Protein AF-A0A832VX21-F1 (afdb_monomer_lite)

Foldseek 3Di:
DADPVGHRLCPPCVNNVDDDDPQPPPVPFPQAKEFEDQDAPVLLCFHHDPVSLCCCCPPVNPLLSPDPPQQSNCVVVVVDVDRDRPSDQSNCCQVFVKGWQDAACDDPRHLAAAEDSGHDALHKYWYWYDDPPDDLQQIWTQWMFGFHDWDQDPSRIIMTHGDNLLTDGQDPQLIDGLVVLDADPVRDSDDPDGRMDGHDPSSVLVVLVSSLVSCVVVVVPVRSVSSVVSCCPRVND

Sequence (237 aa):
MFCEHGYLRNKCKLCNPEPTRVIPKSPFIDGNLAFKCNWLDTDYEGPCGKAGRRWNIYIKQFPWCIQPENPCYQYEMGLRKEIPPYPCYETEIFSKSEYGAGVNHRGPRKNIGRRIRYVVPGKIALFTTVDPGKGGDTRYIFGFFVIKDDYVDGYGATKIIGYPEYTLKIPRDSRLRFWEFYRNSDGSMAWGTGLFRYLSDESVVRYLERQREVLIKNGHIKEAKVVEEVMKKFYGD

Radius of gyration: 18.15 Å; chains: 1; bounding box: 47×48×45 Å

Organism: NCBI:txid660064

Secondary structure (DSSP, 8-state):
-B-TTSSBTTT-TTTS-S--------TT---EEEEEPPP-TTTTSSS--HHHHHIIIIIS--TTTTSTT-HHHHHHTTS-SS--S-SSGGGGHHHHSEEE--B--SSTTTTPBPPPS---TTSEEEEEE--TT--GGG-EEEEEEEEEEEEE-TTS-EEEEEEEEEEEEPPGGGPPBGGGT---TT------S-SEEEE-HHHHHHHHHHHHHHHHHTT-HHHHHHHHHHHHHHT--

pLDDT: mean 91.26, std 12.57, range [41.25, 98.88]

Structure (mmCIF, N/CA/C/O backbone):
data_AF-A0A832VX21-F1
#
_entry.id   AF-A0A832VX21-F1
#
loop_
_atom_site.group_PDB
_atom_site.id
_atom_site.type_symbol
_atom_site.label_atom_id
_atom_site.label_alt_id
_atom_site.label_comp_id
_atom_site.label_asym_id
_atom_site.label_entity_id
_atom_site.label_seq_id
_atom_site.pdbx_PDB_ins_code
_atom_site.Cartn_x
_atom_site.Cartn_y
_atom_site.Cartn_z
_atom_site.occupancy
_atom_site.B_iso_or_equiv
_atom_site.auth_seq_id
_atom_site.auth_comp_id
_atom_site.auth_asym_id
_atom_site.auth_atom_id
_atom_site.pdbx_PDB_model_num
ATOM 1 N N . MET A 1 1 ? 13.875 18.886 4.275 1.00 62.16 1 MET A N 1
ATOM 2 C CA . MET A 1 1 ? 12.610 18.389 3.686 1.00 62.16 1 MET A CA 1
ATOM 3 C C . MET A 1 1 ? 11.462 18.576 4.679 1.00 62.16 1 MET A C 1
ATOM 5 O O . MET A 1 1 ? 10.497 19.242 4.329 1.00 62.16 1 MET A O 1
ATOM 9 N N . PHE A 1 2 ? 11.627 18.166 5.942 1.00 59.91 2 PHE A N 1
ATOM 10 C CA . PHE A 1 2 ? 10.747 18.533 7.064 1.00 59.91 2 PHE A CA 1
ATOM 11 C C . PHE A 1 2 ? 11.347 19.667 7.921 1.00 59.91 2 PHE A C 1
ATOM 13 O O . PHE A 1 2 ? 12.559 19.898 7.878 1.00 59.91 2 PHE A O 1
ATOM 20 N N . CYS A 1 3 ? 10.499 20.429 8.609 1.00 75.44 3 CYS A N 1
ATOM 21 C CA . CYS A 1 3 ? 10.872 21.420 9.622 1.00 75.44 3 CYS A CA 1
ATOM 22 C C . CYS A 1 3 ? 10.909 20.787 11.021 1.00 75.44 3 CYS A C 1
ATOM 24 O O . CYS A 1 3 ? 10.434 19.667 11.209 1.00 75.44 3 CYS A O 1
ATOM 26 N N . GLU A 1 4 ? 11.426 21.526 12.002 1.00 79.12 4 GLU A N 1
ATOM 27 C CA . GLU A 1 4 ? 11.473 21.115 13.415 1.00 79.12 4 GLU A CA 1
ATOM 28 C C . GLU A 1 4 ? 10.086 20.861 14.030 1.00 79.12 4 GLU A C 1
ATOM 30 O O . GLU A 1 4 ? 9.952 20.069 14.953 1.00 79.12 4 GLU A O 1
ATOM 35 N N . HIS A 1 5 ? 9.029 21.426 13.442 1.00 76.62 5 HIS A N 1
ATOM 36 C CA . HIS A 1 5 ? 7.639 21.184 13.834 1.00 76.62 5 HIS A CA 1
ATOM 37 C C . HIS A 1 5 ? 7.056 19.866 13.285 1.00 76.62 5 HIS A C 1
ATOM 39 O O . HIS A 1 5 ? 5.865 19.608 13.440 1.00 76.62 5 HIS A O 1
ATOM 45 N N . GLY A 1 6 ? 7.844 19.052 12.573 1.00 66.12 6 GLY A N 1
ATOM 46 C CA . GLY A 1 6 ? 7.422 17.735 12.081 1.00 66.12 6 GLY A CA 1
ATOM 47 C C . GLY A 1 6 ? 6.591 17.731 10.787 1.00 66.12 6 GLY A C 1
ATOM 48 O O . GLY A 1 6 ? 6.102 16.669 10.393 1.00 66.12 6 GLY A O 1
ATOM 49 N N . TYR A 1 7 ? 6.462 18.877 10.108 1.00 70.00 7 TYR A N 1
ATOM 50 C CA . TYR A 1 7 ? 5.776 19.046 8.811 1.00 70.00 7 TYR A CA 1
ATOM 51 C C . TYR A 1 7 ? 6.770 19.335 7.680 1.00 70.00 7 TYR A C 1
ATOM 53 O O . TYR A 1 7 ? 7.880 19.800 7.941 1.00 70.00 7 TYR A O 1
ATOM 61 N N . LEU A 1 8 ? 6.394 19.121 6.415 1.00 69.31 8 LEU A N 1
ATOM 62 C CA . LEU A 1 8 ? 7.194 19.611 5.283 1.00 69.31 8 LEU A CA 1
ATOM 63 C C . LEU A 1 8 ? 7.336 21.138 5.373 1.00 69.31 8 LEU A C 1
ATOM 65 O O . LEU A 1 8 ? 6.366 21.825 5.686 1.00 69.31 8 LEU A O 1
ATOM 69 N N . ARG A 1 9 ? 8.532 21.693 5.114 1.00 72.94 9 ARG A N 1
ATOM 70 C CA . ARG A 1 9 ? 8.793 23.142 5.312 1.00 72.94 9 ARG A CA 1
ATOM 71 C C . ARG A 1 9 ? 7.787 24.040 4.582 1.00 72.94 9 ARG A C 1
ATOM 73 O O . ARG A 1 9 ? 7.376 25.051 5.129 1.00 72.94 9 ARG A O 1
ATOM 80 N N . ASN A 1 10 ? 7.359 23.640 3.387 1.00 68.31 10 ASN A N 1
ATOM 81 C CA . ASN A 1 10 ? 6.385 24.362 2.566 1.00 68.31 10 ASN A CA 1
ATOM 82 C C . ASN A 1 10 ? 4.913 24.135 2.968 1.00 68.31 10 ASN A C 1
ATOM 84 O O . ASN A 1 10 ? 4.038 24.793 2.415 1.00 68.31 10 ASN A O 1
ATOM 88 N N . LYS A 1 11 ? 4.625 23.214 3.893 1.00 62.78 11 LYS A N 1
ATOM 89 C CA . LYS A 1 11 ? 3.271 22.919 4.401 1.00 62.78 11 LYS A CA 1
ATOM 90 C C . LYS A 1 11 ? 3.106 23.180 5.899 1.00 62.78 11 LYS A C 1
ATOM 92 O O . LYS A 1 11 ? 1.996 23.122 6.422 1.00 62.78 11 LYS A O 1
ATOM 97 N N . CYS A 1 12 ? 4.199 23.446 6.608 1.00 70.25 12 CYS A N 1
ATOM 98 C CA . CYS A 1 12 ? 4.158 23.823 8.008 1.00 70.25 12 CYS A CA 1
ATOM 99 C C . CYS A 1 12 ? 3.509 25.199 8.143 1.00 70.25 12 CYS A C 1
ATOM 101 O O . CYS A 1 12 ? 4.075 26.174 7.669 1.00 70.25 12 CYS A O 1
ATOM 103 N N . LYS A 1 13 ? 2.381 25.297 8.849 1.00 70.19 13 LYS A N 1
ATOM 104 C CA . LYS A 1 13 ? 1.697 26.580 9.094 1.00 70.19 13 LYS A CA 1
ATOM 105 C C . LYS A 1 13 ? 2.569 27.610 9.826 1.00 70.19 13 LYS A C 1
ATOM 107 O O . LYS A 1 13 ? 2.324 28.800 9.704 1.00 70.19 13 LYS A O 1
ATOM 112 N N . LEU A 1 14 ? 3.572 27.149 10.579 1.00 77.38 14 LEU A N 1
ATOM 113 C CA . LEU A 1 14 ? 4.530 28.008 11.282 1.00 77.38 14 LEU A CA 1
ATOM 114 C C . LEU A 1 14 ? 5.684 28.456 10.372 1.00 77.38 14 LEU A C 1
ATOM 116 O O . LEU A 1 14 ? 6.130 29.591 10.475 1.00 77.38 14 LEU A O 1
ATOM 120 N N . CYS A 1 15 ? 6.164 27.591 9.469 1.00 80.12 15 CYS A N 1
ATOM 121 C CA . CYS A 1 15 ? 7.254 27.938 8.543 1.00 80.12 15 CYS A CA 1
ATOM 122 C C . CYS A 1 15 ? 6.769 28.554 7.221 1.00 80.12 15 CYS A C 1
ATOM 124 O O . CYS A 1 15 ? 7.567 29.158 6.511 1.00 80.12 15 CYS A O 1
ATOM 126 N N . ASN A 1 16 ? 5.499 28.361 6.867 1.00 70.00 16 ASN A N 1
ATOM 127 C CA . ASN A 1 16 ? 4.852 28.874 5.666 1.00 70.00 16 ASN A CA 1
ATOM 128 C C . ASN A 1 16 ? 3.390 29.262 5.994 1.00 70.00 16 ASN A C 1
ATOM 130 O O . ASN A 1 16 ? 2.489 28.435 5.835 1.00 70.00 16 ASN A O 1
ATOM 134 N N . PRO A 1 17 ? 3.154 30.482 6.513 1.00 65.12 17 PRO A N 1
ATOM 135 C CA . PRO A 1 17 ? 1.870 30.901 7.089 1.00 65.12 17 PRO A CA 1
ATOM 136 C C . PRO A 1 17 ? 0.740 31.239 6.086 1.00 65.12 17 PRO A C 1
ATOM 138 O O . PRO A 1 17 ? -0.302 31.738 6.503 1.00 65.12 17 PRO A O 1
ATOM 141 N N . GLU A 1 18 ? 0.886 30.944 4.789 1.00 59.69 18 GLU A N 1
ATOM 142 C CA . GLU A 1 18 ? -0.134 31.207 3.752 1.00 59.69 18 GLU A CA 1
ATOM 143 C C . GLU A 1 18 ? -1.031 29.988 3.417 1.00 59.69 18 GLU A C 1
ATOM 145 O O . GLU A 1 18 ? -0.698 28.849 3.758 1.00 59.69 18 GLU A O 1
ATOM 150 N N . PRO A 1 19 ? -2.238 30.198 2.843 1.00 50.84 19 PRO A N 1
ATOM 151 C CA . PRO A 1 19 ? -3.439 29.517 3.309 1.00 50.84 19 PRO A CA 1
ATOM 152 C C . PRO A 1 19 ? -3.486 28.033 2.949 1.00 50.84 19 PRO A C 1
ATOM 154 O O . PRO A 1 19 ? -3.208 27.605 1.827 1.00 50.84 19 PRO A O 1
ATOM 157 N N . THR A 1 20 ? -3.931 27.252 3.937 1.00 51.25 20 THR A N 1
ATOM 158 C CA . THR A 1 20 ? -4.341 25.852 3.815 1.00 51.25 20 THR A CA 1
ATOM 159 C C . THR A 1 20 ? -5.091 25.627 2.513 1.00 51.25 20 THR A C 1
ATOM 161 O O . THR A 1 20 ? -6.153 26.211 2.304 1.00 51.25 20 THR A O 1
ATOM 164 N N . ARG A 1 21 ? -4.539 24.758 1.659 1.00 48.41 21 ARG A N 1
ATOM 165 C CA . ARG A 1 21 ? -5.185 24.246 0.448 1.00 48.41 21 ARG A CA 1
ATOM 166 C C . ARG A 1 21 ? -6.656 23.956 0.766 1.00 48.41 21 ARG A C 1
ATOM 168 O O . ARG A 1 21 ? -6.942 23.045 1.541 1.00 48.41 21 ARG A O 1
ATOM 175 N N . VAL A 1 22 ? -7.575 24.738 0.203 1.00 46.31 22 VAL A N 1
ATOM 176 C CA . VAL A 1 22 ? -9.008 24.453 0.306 1.00 46.31 22 VAL A CA 1
ATOM 177 C C . VAL A 1 22 ? -9.233 23.195 -0.517 1.00 46.31 22 VAL A C 1
ATOM 179 O O . VAL A 1 22 ? -9.240 23.243 -1.745 1.00 46.31 22 VAL A O 1
ATOM 182 N N . ILE A 1 23 ? -9.315 22.044 0.148 1.00 51.44 23 ILE A N 1
ATOM 183 C CA . ILE A 1 23 ? -9.734 20.803 -0.497 1.00 51.44 23 ILE A CA 1
ATOM 184 C C . ILE A 1 23 ? -11.242 20.961 -0.693 1.00 51.44 23 ILE A C 1
ATOM 186 O O . ILE A 1 23 ? -11.959 21.020 0.310 1.00 51.44 23 ILE A O 1
ATOM 190 N N . PRO A 1 24 ? -11.755 21.082 -1.932 1.00 41.25 24 PRO A N 1
ATOM 191 C CA . PRO A 1 24 ? -13.192 21.091 -2.121 1.00 41.25 24 PRO A CA 1
ATOM 192 C C . PRO A 1 24 ? -13.722 19.775 -1.555 1.00 41.25 24 PRO A C 1
ATOM 194 O O . PRO A 1 24 ? -13.285 18.706 -1.989 1.00 41.25 24 PRO A O 1
ATOM 197 N N . LYS A 1 25 ? -14.621 19.859 -0.564 1.00 41.47 25 LYS A N 1
ATOM 198 C CA . LYS A 1 25 ? -15.398 18.714 -0.084 1.00 41.47 25 LYS A CA 1
ATOM 199 C C . LYS A 1 25 ? -16.190 18.197 -1.280 1.00 41.47 25 LYS A C 1
ATOM 201 O O . LYS A 1 25 ? -17.262 18.705 -1.590 1.00 41.47 25 LYS A O 1
ATOM 206 N N . SER A 1 26 ? -15.625 17.240 -2.010 1.00 45.25 26 SER A N 1
ATOM 207 C CA . SER A 1 26 ? -16.407 16.444 -2.938 1.00 45.25 26 SER A CA 1
ATOM 208 C C . SER A 1 26 ? -17.306 15.572 -2.067 1.00 45.25 26 SER A C 1
ATOM 210 O O . SER A 1 26 ? -16.769 14.833 -1.244 1.00 45.25 26 SER A O 1
ATOM 212 N N . PRO A 1 27 ? -18.638 15.627 -2.219 1.00 47.28 27 PRO A N 1
ATOM 213 C CA . PRO A 1 27 ? -19.564 14.848 -1.394 1.00 47.28 27 PRO A CA 1
ATOM 214 C C . PRO A 1 27 ? -19.432 13.321 -1.564 1.00 47.28 27 PRO A C 1
ATOM 216 O O . PRO A 1 27 ? -20.208 12.578 -0.981 1.00 47.28 27 PRO A O 1
ATOM 219 N N . PHE A 1 28 ? -18.462 12.843 -2.355 1.00 51.00 28 PHE A N 1
ATOM 220 C CA . PHE A 1 28 ? -18.298 11.439 -2.728 1.00 51.00 28 PHE A CA 1
ATOM 221 C C . PHE A 1 28 ? -16.906 10.860 -2.432 1.00 51.00 28 PHE A C 1
ATOM 223 O O . PHE A 1 28 ? -16.646 9.712 -2.791 1.00 51.00 28 PHE A O 1
ATOM 230 N N . ILE A 1 29 ? -15.974 11.632 -1.855 1.00 63.69 29 ILE A N 1
ATOM 231 C CA . ILE A 1 29 ? -14.596 11.168 -1.632 1.00 63.69 29 ILE A CA 1
ATOM 232 C C . ILE A 1 29 ? -14.123 11.576 -0.237 1.00 63.69 29 ILE A C 1
ATOM 234 O O . ILE A 1 29 ? -13.644 12.691 -0.041 1.00 63.69 29 ILE A O 1
ATOM 238 N N . ASP A 1 30 ? -14.177 10.629 0.701 1.00 79.69 30 ASP A N 1
ATOM 239 C CA . ASP A 1 30 ? -13.690 10.823 2.075 1.00 79.69 30 ASP A CA 1
ATOM 240 C C . ASP A 1 30 ? -12.163 10.965 2.139 1.00 79.69 30 ASP A C 1
ATOM 242 O O . ASP A 1 30 ? -11.619 11.509 3.093 1.00 79.69 30 ASP A O 1
ATOM 246 N N . GLY A 1 31 ? -11.449 10.531 1.095 1.00 88.56 31 GLY A N 1
ATOM 247 C CA . GLY A 1 31 ? -10.000 10.708 0.962 1.00 88.56 31 GLY A CA 1
ATOM 248 C C . GLY A 1 31 ? -9.170 9.498 1.390 1.00 88.56 31 GLY A C 1
ATOM 249 O O . GLY A 1 31 ? -7.947 9.542 1.256 1.00 88.56 31 GLY A O 1
ATOM 250 N N . ASN A 1 32 ? -9.807 8.408 1.832 1.00 96.38 32 ASN A N 1
ATOM 251 C CA . ASN A 1 32 ? -9.134 7.121 2.009 1.00 96.38 32 ASN A CA 1
ATOM 252 C C . ASN A 1 32 ? -8.719 6.537 0.656 1.00 96.38 32 ASN A C 1
ATOM 254 O O . ASN A 1 32 ? -9.409 6.709 -0.354 1.00 96.38 32 ASN A O 1
ATOM 258 N N . LEU A 1 33 ? -7.609 5.805 0.644 1.00 97.31 33 LEU A N 1
ATOM 259 C CA . LEU A 1 33 ? -6.996 5.254 -0.557 1.00 97.31 33 LEU A CA 1
ATOM 260 C C . LEU A 1 33 ? -6.764 3.751 -0.412 1.00 97.31 33 LEU A C 1
ATOM 262 O O . LEU A 1 33 ? -6.359 3.279 0.641 1.00 97.31 33 LEU A O 1
ATOM 266 N N . ALA A 1 34 ? -6.932 3.005 -1.500 1.00 97.88 34 ALA A N 1
ATOM 267 C CA . ALA A 1 34 ? -6.389 1.657 -1.645 1.00 97.88 34 ALA A CA 1
ATOM 268 C C . ALA A 1 34 ? -5.434 1.612 -2.832 1.00 97.88 34 ALA A C 1
ATOM 270 O O . ALA A 1 34 ? -5.821 1.994 -3.935 1.00 97.88 34 ALA A O 1
ATOM 271 N N . PHE A 1 35 ? -4.219 1.107 -2.634 1.00 98.19 35 PHE A N 1
ATOM 272 C CA . PHE A 1 35 ? -3.190 1.005 -3.665 1.00 98.19 35 PHE A CA 1
ATOM 273 C C . PHE A 1 35 ? -3.070 -0.405 -4.235 1.00 98.19 35 PHE A C 1
ATOM 275 O O . PHE A 1 35 ? -3.144 -1.408 -3.519 1.00 98.19 35 PHE A O 1
ATOM 282 N N . LYS A 1 36 ? -2.835 -0.465 -5.548 1.00 96.94 36 LYS A N 1
ATOM 283 C CA . LYS A 1 36 ? -2.472 -1.670 -6.290 1.00 96.94 36 LYS A CA 1
ATOM 284 C C . LYS A 1 36 ? -0.959 -1.838 -6.240 1.00 96.94 36 LYS A C 1
ATOM 286 O O . LYS A 1 36 ? -0.249 -1.222 -7.031 1.00 96.94 36 LYS A O 1
ATOM 291 N N . CYS A 1 37 ? -0.480 -2.670 -5.332 1.00 97.81 37 CYS A N 1
ATOM 292 C CA . CYS A 1 37 ? 0.940 -2.970 -5.213 1.00 97.81 37 CYS A CA 1
ATOM 293 C C . CYS A 1 37 ? 1.302 -4.200 -6.043 1.00 97.81 37 CYS A C 1
ATOM 295 O O . CYS A 1 37 ? 0.473 -5.093 -6.267 1.00 97.81 37 CYS A O 1
ATOM 297 N N . ASN A 1 38 ? 2.561 -4.254 -6.464 1.00 97.06 38 ASN A N 1
ATOM 298 C CA . ASN A 1 38 ? 3.155 -5.488 -6.951 1.00 97.06 38 ASN A CA 1
ATOM 299 C C . ASN A 1 38 ? 3.375 -6.459 -5.777 1.00 97.06 38 ASN A C 1
ATOM 301 O O . ASN A 1 38 ? 3.471 -6.064 -4.611 1.00 97.06 38 ASN A O 1
ATOM 305 N N . TRP A 1 39 ? 3.437 -7.753 -6.078 1.00 97.94 39 TRP A N 1
ATOM 306 C CA . TRP A 1 39 ? 3.713 -8.779 -5.076 1.00 97.94 39 TRP A CA 1
ATOM 307 C C . TRP A 1 39 ? 5.218 -8.917 -4.844 1.00 97.94 39 TRP A C 1
ATOM 309 O O . TRP A 1 39 ? 5.980 -9.04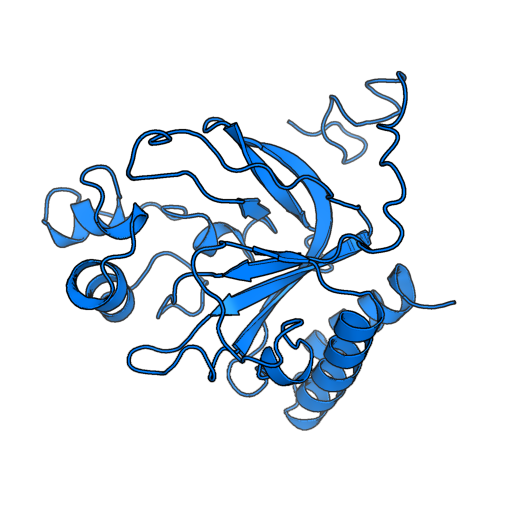8 -5.805 1.00 97.94 39 TRP A O 1
ATOM 319 N N . LEU A 1 40 ? 5.632 -8.889 -3.578 1.00 98.00 40 LEU A N 1
ATOM 320 C CA . LEU A 1 40 ? 7.012 -9.087 -3.139 1.00 98.00 40 LEU A CA 1
ATOM 321 C C . LEU A 1 40 ? 7.076 -10.369 -2.297 1.00 98.00 40 LEU A C 1
ATOM 323 O O . LEU A 1 40 ? 6.390 -10.494 -1.283 1.00 98.00 40 LEU A O 1
ATOM 327 N N . ASP A 1 41 ? 7.922 -11.317 -2.697 1.00 97.88 41 ASP A N 1
ATOM 328 C CA . ASP A 1 41 ? 8.157 -12.576 -1.974 1.00 97.88 41 ASP A CA 1
ATOM 329 C C . ASP A 1 41 ? 8.787 -12.358 -0.592 1.00 97.88 41 ASP A C 1
ATOM 331 O O . ASP A 1 41 ? 8.539 -13.137 0.325 1.00 97.88 41 ASP A O 1
ATOM 335 N N . THR A 1 42 ? 9.514 -11.255 -0.423 1.00 97.06 42 THR A N 1
ATOM 336 C CA . THR A 1 42 ? 10.143 -10.801 0.829 1.00 97.06 42 THR A CA 1
ATOM 337 C C . THR A 1 42 ? 9.172 -10.228 1.855 1.00 97.06 42 THR A C 1
ATOM 339 O O . THR A 1 42 ? 9.595 -9.633 2.838 1.00 97.06 42 THR A O 1
ATOM 342 N N . ASP A 1 43 ? 7.865 -10.354 1.627 1.00 97.12 43 ASP A N 1
ATOM 343 C CA . ASP A 1 43 ? 6.842 -9.767 2.493 1.00 97.12 43 ASP A CA 1
ATOM 344 C C . ASP A 1 43 ? 7.022 -8.262 2.728 1.00 97.12 43 ASP A C 1
ATOM 346 O O . ASP A 1 43 ? 6.758 -7.753 3.819 1.00 97.12 43 ASP A O 1
ATOM 350 N N . TYR A 1 44 ? 7.482 -7.554 1.692 1.00 97.44 44 TYR A N 1
ATOM 351 C CA . TYR A 1 44 ? 7.695 -6.106 1.717 1.00 97.44 44 TYR A CA 1
ATOM 352 C C . TYR A 1 44 ? 8.762 -5.635 2.725 1.00 97.44 44 TYR A C 1
ATOM 354 O O . TYR A 1 44 ? 8.824 -4.449 3.032 1.00 97.44 44 TYR A O 1
ATOM 362 N N . GLU A 1 45 ? 9.629 -6.531 3.214 1.00 94.75 45 GLU A N 1
ATOM 363 C CA . GLU A 1 45 ? 10.753 -6.189 4.109 1.00 94.75 45 GLU A CA 1
ATOM 364 C C . GLU A 1 4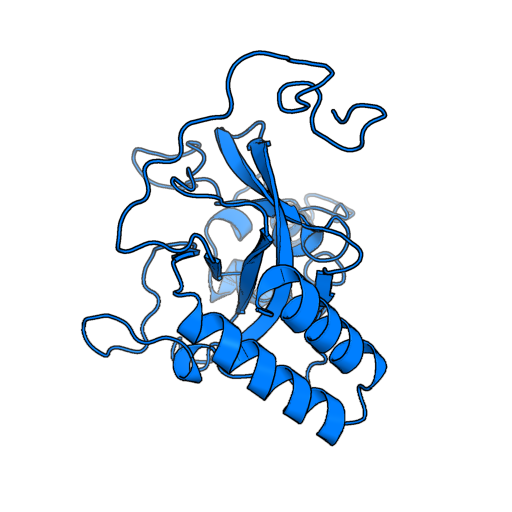5 ? 12.002 -5.710 3.354 1.00 94.75 45 GLU A C 1
ATOM 366 O O . GLU A 1 45 ? 12.998 -5.308 3.950 1.00 94.75 45 GLU A O 1
ATOM 371 N N . GLY A 1 46 ? 11.953 -5.730 2.025 1.00 95.88 46 GLY A N 1
ATOM 372 C CA . GLY A 1 46 ? 13.032 -5.277 1.163 1.00 95.88 46 GLY A CA 1
ATOM 373 C C . GLY A 1 46 ? 12.729 -5.559 -0.306 1.00 95.88 46 GLY A C 1
ATOM 374 O O . GLY A 1 46 ? 11.602 -5.935 -0.646 1.00 95.88 46 GLY A O 1
ATOM 375 N N . PRO A 1 47 ? 13.723 -5.399 -1.195 1.00 97.31 47 PRO A N 1
ATOM 376 C CA . PRO A 1 47 ? 13.591 -5.715 -2.613 1.00 97.31 47 PRO A CA 1
ATOM 377 C C . PRO A 1 47 ? 13.066 -7.126 -2.883 1.00 97.31 47 PRO A C 1
ATOM 379 O O . PRO A 1 47 ? 13.199 -8.016 -2.051 1.00 97.31 47 PRO A O 1
ATOM 382 N N . CYS A 1 48 ? 12.525 -7.357 -4.082 1.00 97.50 48 CYS A N 1
ATOM 383 C CA . CYS A 1 48 ? 12.128 -8.702 -4.501 1.00 97.50 48 CYS A CA 1
ATOM 384 C C . CYS A 1 48 ? 13.305 -9.690 -4.401 1.00 97.50 48 CYS A C 1
ATOM 386 O O . CYS A 1 48 ? 14.379 -9.467 -4.978 1.00 97.50 48 CYS A O 1
ATOM 388 N N . GLY A 1 49 ? 13.051 -10.827 -3.763 1.00 97.56 49 GLY A N 1
ATOM 389 C CA . GLY A 1 49 ? 13.871 -12.021 -3.847 1.00 97.56 49 GLY A CA 1
ATOM 390 C C . GLY A 1 49 ? 13.755 -12.675 -5.225 1.00 97.56 49 GLY A C 1
ATOM 391 O O . GLY A 1 49 ? 13.192 -12.126 -6.179 1.00 97.56 49 GLY A O 1
ATOM 392 N N . LYS A 1 50 ? 14.331 -13.870 -5.366 1.00 97.50 50 LYS A N 1
ATOM 393 C CA . LYS A 1 50 ? 14.397 -14.564 -6.661 1.00 97.50 50 LYS A CA 1
ATOM 394 C C . LYS A 1 50 ? 13.006 -14.883 -7.221 1.00 97.50 50 LYS A C 1
ATOM 396 O O . LYS A 1 50 ? 12.797 -14.751 -8.426 1.00 97.50 50 LYS A O 1
ATOM 401 N N . ALA A 1 51 ? 12.059 -15.295 -6.377 1.00 97.75 51 ALA A N 1
ATOM 402 C CA . ALA A 1 51 ? 10.718 -15.653 -6.831 1.00 97.75 51 ALA A CA 1
ATOM 403 C C . ALA A 1 51 ? 9.931 -14.405 -7.254 1.00 97.75 51 ALA A C 1
ATOM 405 O O . ALA A 1 51 ? 9.340 -14.387 -8.336 1.00 97.75 51 ALA A O 1
ATOM 406 N N . GLY A 1 52 ? 9.998 -13.338 -6.453 1.00 97.69 52 GLY A N 1
ATOM 407 C CA . GLY A 1 52 ? 9.366 -12.053 -6.745 1.00 97.69 52 GLY A CA 1
ATOM 408 C C . GLY A 1 52 ? 9.895 -11.433 -8.034 1.00 97.69 52 GLY A C 1
ATOM 409 O O . GLY A 1 52 ? 9.108 -11.019 -8.885 1.00 97.69 52 GLY A O 1
ATOM 410 N N . ARG A 1 53 ? 11.219 -11.437 -8.242 1.00 97.75 53 ARG A N 1
ATOM 411 C CA . ARG A 1 53 ? 11.822 -10.933 -9.485 1.00 97.75 53 ARG A CA 1
ATOM 412 C C . ARG A 1 53 ? 11.374 -11.737 -10.692 1.00 97.75 53 ARG A C 1
ATOM 414 O O . ARG A 1 53 ? 10.903 -11.144 -11.658 1.00 97.75 53 ARG A O 1
ATOM 421 N N . ARG A 1 54 ? 11.435 -13.070 -10.629 1.00 96.88 54 ARG A N 1
ATOM 422 C CA . ARG A 1 54 ? 10.997 -13.916 -11.747 1.00 96.88 54 ARG A CA 1
ATOM 423 C C . ARG A 1 54 ? 9.543 -13.664 -12.126 1.00 96.88 54 ARG A C 1
ATOM 425 O O . ARG A 1 54 ? 9.226 -13.518 -13.306 1.00 96.88 54 ARG A O 1
ATOM 432 N N . TRP A 1 55 ? 8.675 -13.568 -11.124 1.00 97.81 55 TRP A N 1
ATOM 433 C CA . TRP A 1 55 ? 7.265 -13.271 -11.322 1.00 97.81 55 TRP A CA 1
ATOM 434 C C . TRP A 1 55 ? 7.047 -11.892 -11.948 1.00 97.81 55 TRP A C 1
ATOM 436 O O . TRP A 1 55 ? 6.409 -11.783 -12.993 1.00 97.81 55 TRP A O 1
ATOM 446 N N . ASN A 1 56 ? 7.599 -10.843 -11.340 1.00 97.81 56 ASN A N 1
ATOM 447 C CA . ASN A 1 56 ? 7.331 -9.462 -11.734 1.00 97.81 56 ASN A CA 1
ATOM 448 C C . ASN A 1 56 ? 7.997 -9.076 -13.066 1.00 97.81 56 ASN A C 1
ATOM 450 O O . ASN A 1 56 ? 7.428 -8.270 -13.804 1.00 97.81 56 ASN A O 1
ATOM 454 N N . ILE A 1 57 ? 9.164 -9.652 -13.380 1.00 97.94 57 ILE A N 1
ATOM 455 C CA . ILE A 1 57 ? 9.941 -9.363 -14.594 1.00 97.94 57 ILE A CA 1
ATOM 456 C C . ILE A 1 57 ? 9.475 -10.224 -15.766 1.00 97.94 57 ILE A C 1
ATOM 458 O O . ILE A 1 57 ? 9.119 -9.676 -16.801 1.00 97.94 57 ILE A O 1
ATOM 462 N N . TYR A 1 58 ? 9.462 -11.553 -15.627 1.00 96.88 58 TYR A N 1
ATOM 463 C CA . TYR A 1 58 ? 9.280 -12.443 -16.781 1.00 96.88 58 TYR A CA 1
ATOM 464 C C . TYR A 1 58 ? 7.826 -12.841 -17.016 1.00 96.88 58 TYR A C 1
ATOM 466 O O . TYR A 1 58 ? 7.406 -12.955 -18.166 1.00 96.88 58 TYR A O 1
ATOM 474 N N . ILE A 1 59 ? 7.054 -13.043 -15.942 1.00 96.44 59 ILE A N 1
ATOM 475 C CA . ILE A 1 59 ? 5.698 -13.600 -16.045 1.00 96.44 59 ILE A CA 1
ATOM 476 C C . ILE A 1 59 ? 4.649 -12.490 -16.123 1.00 96.44 59 ILE A C 1
ATOM 478 O O . ILE A 1 59 ? 3.871 -12.431 -17.071 1.00 96.44 59 ILE A O 1
ATOM 482 N N . LYS A 1 60 ? 4.608 -11.594 -15.132 1.00 95.19 60 LYS A N 1
ATOM 483 C CA . LYS A 1 60 ? 3.658 -10.471 -15.109 1.00 95.19 60 LYS A CA 1
ATOM 484 C C . LYS A 1 60 ? 4.118 -9.263 -15.898 1.00 95.19 60 LYS A C 1
ATOM 486 O O . LYS A 1 60 ? 3.264 -8.479 -16.304 1.00 95.19 60 LYS A O 1
ATOM 491 N N . GLN A 1 61 ? 5.425 -9.119 -16.104 1.00 95.88 61 GLN A N 1
ATOM 492 C CA . GLN A 1 61 ? 6.020 -8.020 -16.862 1.00 95.88 61 GLN A CA 1
ATOM 493 C C . GLN A 1 61 ? 5.500 -6.647 -16.409 1.00 95.88 61 GLN A C 1
ATOM 495 O O . GLN A 1 61 ? 5.075 -5.816 -17.223 1.00 95.88 61 GLN A O 1
ATOM 500 N N . PHE A 1 62 ? 5.486 -6.415 -15.089 1.00 94.56 62 PHE A N 1
ATOM 501 C CA . PHE A 1 62 ? 5.006 -5.146 -14.551 1.00 94.56 62 PHE A CA 1
ATOM 502 C C . PHE A 1 62 ? 5.805 -3.990 -15.162 1.00 94.56 62 PHE A C 1
ATOM 504 O O . PHE A 1 62 ? 7.028 -4.101 -15.273 1.00 94.56 62 PHE A O 1
ATOM 511 N N . PRO A 1 63 ? 5.155 -2.872 -15.549 1.00 93.38 63 PRO A N 1
ATOM 512 C CA . PRO A 1 63 ? 5.800 -1.863 -16.381 1.00 93.38 63 PRO A CA 1
ATOM 513 C C . PRO A 1 63 ? 7.123 -1.345 -15.823 1.00 93.38 63 PRO A C 1
ATOM 515 O O . PRO A 1 63 ? 8.069 -1.243 -16.593 1.00 93.38 63 PRO A O 1
ATOM 518 N N . TRP A 1 64 ? 7.210 -1.083 -14.512 1.00 94.94 64 TRP A N 1
ATOM 519 C CA . TRP A 1 64 ? 8.464 -0.671 -13.877 1.00 94.94 64 TRP A CA 1
ATOM 520 C C . TRP A 1 64 ? 9.506 -1.794 -13.852 1.00 94.94 64 TRP A C 1
ATOM 522 O O . TRP A 1 64 ? 10.665 -1.563 -14.168 1.00 94.94 64 TRP A O 1
ATOM 532 N N . CYS A 1 65 ? 9.096 -3.017 -13.517 1.00 97.00 65 CYS A N 1
ATOM 533 C CA . CYS A 1 65 ? 9.995 -4.150 -13.303 1.00 97.00 65 CYS A CA 1
ATOM 534 C C . CYS A 1 65 ? 10.741 -4.601 -14.561 1.00 97.00 65 CYS A C 1
ATOM 536 O O . CYS A 1 65 ? 11.764 -5.255 -14.431 1.00 97.00 65 CYS A O 1
ATOM 538 N N . ILE A 1 66 ? 10.250 -4.267 -15.755 1.00 96.44 66 ILE A N 1
ATOM 539 C CA . ILE A 1 66 ? 10.909 -4.620 -17.022 1.00 96.44 66 ILE A CA 1
ATOM 540 C C . ILE A 1 66 ? 11.661 -3.453 -17.668 1.00 96.44 66 ILE A C 1
ATOM 542 O O . ILE A 1 66 ? 12.115 -3.577 -18.804 1.00 96.44 66 ILE A O 1
ATOM 546 N N . GLN A 1 67 ? 11.721 -2.288 -17.016 1.00 95.50 67 GLN A N 1
ATOM 547 C CA . GLN A 1 67 ? 12.484 -1.177 -17.575 1.00 95.50 67 GLN A CA 1
ATOM 548 C C . GLN A 1 67 ? 13.992 -1.490 -17.511 1.00 95.50 67 GLN A C 1
ATOM 550 O O . GLN A 1 67 ? 14.448 -1.998 -16.484 1.00 95.50 67 GLN A O 1
ATOM 555 N N . PRO A 1 68 ? 14.785 -1.154 -18.546 1.00 95.38 68 PRO A N 1
ATOM 556 C CA . PRO A 1 68 ? 16.240 -1.339 -18.528 1.00 95.38 68 PRO A CA 1
ATOM 557 C C . PRO A 1 68 ? 16.945 -0.645 -17.351 1.00 95.38 68 PRO A C 1
ATOM 559 O O . PRO A 1 68 ? 17.975 -1.115 -16.866 1.00 95.38 68 PRO A O 1
ATOM 562 N N . GLU A 1 69 ? 16.388 0.466 -16.866 1.00 94.12 69 GLU A N 1
ATOM 563 C CA . GLU A 1 69 ? 16.878 1.215 -15.709 1.00 94.12 69 GLU A CA 1
ATOM 564 C C . GLU A 1 69 ? 16.453 0.632 -14.347 1.00 94.12 69 GLU A C 1
ATOM 566 O O . GLU A 1 69 ? 16.956 1.065 -13.309 1.00 94.12 69 GLU A O 1
ATOM 571 N N . ASN A 1 70 ? 15.542 -0.345 -14.312 1.00 96.62 70 ASN A N 1
ATOM 572 C CA . ASN A 1 70 ? 15.058 -0.916 -13.060 1.00 96.62 70 ASN A CA 1
ATOM 573 C C . ASN A 1 70 ? 16.171 -1.721 -12.353 1.00 96.62 70 ASN A C 1
ATOM 575 O O . ASN A 1 70 ? 16.714 -2.658 -12.943 1.00 96.62 70 ASN A O 1
ATOM 579 N N . PRO A 1 71 ? 16.488 -1.450 -11.070 1.00 97.81 71 PRO A N 1
ATOM 580 C CA . PRO A 1 71 ? 17.589 -2.139 -10.398 1.00 97.81 71 PRO A CA 1
ATOM 581 C C . PRO A 1 71 ? 17.401 -3.656 -10.243 1.00 97.81 71 PRO A C 1
ATOM 583 O O . PRO A 1 71 ? 18.376 -4.400 -10.331 1.00 97.81 71 PRO A O 1
ATOM 586 N N . CYS A 1 72 ? 16.168 -4.131 -10.038 1.00 97.88 72 CYS A N 1
ATOM 587 C CA . CYS A 1 72 ? 15.876 -5.565 -9.963 1.00 97.88 72 CYS A CA 1
ATOM 588 C C . CYS A 1 72 ? 16.066 -6.242 -11.327 1.00 97.88 72 CYS A C 1
ATOM 590 O O . CYS A 1 72 ? 16.583 -7.356 -11.379 1.00 97.88 72 CYS A O 1
ATOM 592 N N . TYR A 1 73 ? 15.682 -5.567 -12.416 1.00 97.81 73 TYR A N 1
ATOM 593 C CA . TYR A 1 73 ? 15.918 -6.030 -13.784 1.00 97.81 73 TYR A CA 1
ATOM 594 C C . TYR A 1 73 ? 17.412 -6.127 -14.096 1.00 97.81 73 TYR A C 1
ATOM 596 O O . TYR A 1 73 ? 17.893 -7.179 -14.504 1.00 97.81 73 TYR A O 1
ATOM 604 N N . GLN A 1 74 ? 18.165 -5.056 -13.831 1.00 98.31 74 GLN A N 1
ATOM 605 C CA . GLN A 1 74 ? 19.613 -5.019 -14.051 1.00 98.31 74 GLN A CA 1
ATOM 606 C C . GLN A 1 74 ? 20.345 -6.117 -13.279 1.00 98.31 74 GLN A C 1
ATOM 608 O O . GLN A 1 74 ? 21.255 -6.738 -13.820 1.00 98.31 74 GLN A O 1
ATOM 613 N N . TYR A 1 75 ? 19.942 -6.366 -12.030 1.00 98.00 75 TYR A N 1
ATOM 614 C CA . TYR A 1 75 ? 20.500 -7.452 -11.229 1.00 98.00 75 TYR A CA 1
ATOM 615 C C . TYR A 1 75 ? 20.230 -8.818 -11.868 1.00 98.00 75 TYR A C 1
ATOM 617 O O . TYR A 1 75 ? 21.145 -9.621 -12.020 1.00 98.00 75 TYR A O 1
ATOM 625 N N . GLU A 1 76 ? 18.990 -9.076 -12.294 1.00 96.44 76 GLU A N 1
ATOM 626 C CA . GLU A 1 76 ? 18.616 -10.351 -12.915 1.00 96.44 76 GLU A CA 1
ATOM 627 C C . GLU A 1 76 ? 19.323 -10.579 -14.267 1.00 96.44 76 GLU A C 1
ATOM 629 O O . GLU A 1 76 ? 19.598 -11.719 -14.630 1.00 96.44 76 GLU A O 1
ATOM 634 N N . MET A 1 77 ? 19.669 -9.502 -14.982 1.00 96.75 77 MET A N 1
ATOM 635 C CA . MET A 1 77 ? 20.461 -9.534 -16.220 1.00 96.75 77 MET A CA 1
ATOM 636 C C . MET A 1 77 ? 21.982 -9.598 -15.993 1.00 96.75 77 MET A C 1
ATOM 638 O O . MET A 1 77 ? 22.739 -9.616 -16.959 1.00 96.75 77 MET A O 1
ATOM 642 N N . GLY A 1 78 ? 22.461 -9.576 -14.745 1.00 97.25 78 GLY A N 1
ATOM 643 C CA . GLY A 1 78 ? 23.897 -9.537 -14.436 1.00 97.25 78 GLY A CA 1
ATOM 644 C C . GLY A 1 78 ? 24.582 -8.192 -14.725 1.00 97.25 78 GLY A C 1
ATOM 645 O O . GLY A 1 78 ? 25.804 -8.095 -14.648 1.00 97.25 78 GLY A O 1
ATOM 646 N N . LEU A 1 79 ? 23.815 -7.136 -15.015 1.00 97.31 79 LEU A N 1
ATOM 647 C CA . LEU A 1 79 ? 24.313 -5.775 -15.276 1.00 97.31 79 LEU A CA 1
ATOM 648 C C . LEU A 1 79 ? 24.628 -4.999 -13.987 1.00 97.31 79 LEU A C 1
ATOM 650 O O . LEU A 1 79 ? 25.192 -3.908 -14.023 1.00 97.31 79 LEU A O 1
ATOM 654 N N . ARG A 1 80 ? 24.225 -5.542 -12.836 1.00 96.81 80 ARG A N 1
ATOM 655 C CA . ARG A 1 80 ? 24.367 -4.941 -11.509 1.00 96.81 80 ARG A CA 1
ATOM 656 C C . ARG A 1 80 ? 24.644 -6.039 -10.485 1.00 96.81 80 ARG A C 1
ATOM 658 O O . ARG A 1 80 ? 23.998 -7.079 -10.514 1.00 96.81 80 ARG A O 1
ATOM 665 N N . LYS A 1 81 ? 25.566 -5.778 -9.551 1.00 97.00 81 LYS A N 1
ATOM 666 C CA . LYS A 1 81 ? 25.966 -6.742 -8.509 1.00 97.00 81 LYS A CA 1
ATOM 667 C C . LYS A 1 81 ? 25.010 -6.813 -7.320 1.00 97.00 81 LYS A C 1
ATOM 669 O O . LYS A 1 81 ? 24.898 -7.866 -6.711 1.00 97.00 81 LYS A O 1
ATOM 674 N N . GLU A 1 82 ? 24.330 -5.714 -6.992 1.00 97.12 82 GLU A N 1
ATOM 675 C CA . GLU A 1 82 ? 23.482 -5.607 -5.798 1.00 97.12 82 GLU A CA 1
ATOM 676 C C . GLU A 1 82 ? 22.238 -4.759 -6.061 1.00 97.12 82 GLU A C 1
ATOM 678 O O . GLU A 1 82 ? 22.295 -3.747 -6.766 1.00 97.12 82 GLU A O 1
ATOM 683 N N . ILE A 1 83 ? 21.110 -5.155 -5.469 1.00 97.94 83 ILE A N 1
ATOM 684 C CA . ILE A 1 83 ? 19.854 -4.407 -5.553 1.00 97.94 83 ILE A CA 1
ATOM 685 C C . ILE A 1 83 ? 19.844 -3.359 -4.428 1.00 97.94 83 ILE A C 1
ATOM 687 O O . ILE A 1 83 ? 20.028 -3.733 -3.271 1.00 97.94 83 ILE A O 1
ATOM 691 N N . PRO A 1 84 ? 19.621 -2.063 -4.725 1.00 96.88 84 PRO A N 1
ATOM 692 C CA . PRO A 1 84 ? 19.506 -1.042 -3.689 1.00 96.88 84 PRO A CA 1
ATOM 693 C C . PRO A 1 84 ? 18.305 -1.345 -2.780 1.00 96.88 84 PRO A C 1
ATOM 695 O O . PRO A 1 84 ? 17.358 -1.982 -3.240 1.00 96.88 84 PRO A O 1
ATOM 698 N N . PRO A 1 85 ? 18.279 -0.849 -1.530 1.00 94.31 85 PRO A N 1
ATOM 699 C CA . PRO A 1 85 ? 17.199 -1.146 -0.583 1.00 94.31 85 PRO A CA 1
ATOM 700 C C . PRO A 1 85 ? 15.825 -0.644 -1.050 1.00 94.31 85 PRO A C 1
ATOM 702 O O . PRO A 1 85 ? 14.816 -1.269 -0.737 1.00 94.31 85 PRO A O 1
ATOM 705 N N . TYR A 1 86 ? 15.792 0.437 -1.843 1.00 95.44 86 TYR A N 1
ATOM 706 C CA . TYR A 1 86 ? 14.560 1.075 -2.319 1.00 95.44 86 TYR A CA 1
ATOM 707 C C . TYR A 1 86 ? 14.452 1.116 -3.857 1.00 95.44 86 TYR A C 1
ATOM 709 O O . TYR A 1 86 ? 14.532 2.191 -4.452 1.00 95.44 86 TYR A O 1
ATOM 717 N N . PRO A 1 87 ? 14.312 -0.031 -4.551 1.00 96.06 87 PRO A N 1
ATOM 718 C CA . PRO A 1 87 ? 14.248 -0.082 -6.011 1.00 96.06 87 PRO A CA 1
ATOM 719 C C . PRO A 1 87 ? 12.845 0.238 -6.558 1.00 96.06 87 PRO A C 1
ATOM 721 O O . PRO A 1 87 ? 12.681 0.403 -7.768 1.00 96.06 87 PRO A O 1
ATOM 724 N N . CYS A 1 88 ? 11.819 0.272 -5.703 1.00 96.00 88 CYS A N 1
ATOM 725 C CA . CYS A 1 88 ? 10.437 0.614 -6.042 1.00 96.00 88 CYS A CA 1
ATOM 726 C C . CYS A 1 88 ? 9.672 1.101 -4.803 1.00 96.00 88 CYS A C 1
ATOM 728 O O . CYS A 1 88 ? 10.091 0.845 -3.672 1.00 96.00 88 CYS A O 1
ATOM 730 N N . TYR A 1 89 ? 8.524 1.752 -5.005 1.00 96.50 89 TYR A N 1
ATOM 731 C CA . TYR A 1 89 ? 7.742 2.306 -3.896 1.00 96.50 89 TYR A CA 1
ATOM 732 C C . TYR A 1 89 ? 7.270 1.245 -2.889 1.00 96.50 89 TYR A C 1
ATOM 734 O O . TYR A 1 89 ? 7.157 1.557 -1.710 1.00 96.50 89 TYR A O 1
ATOM 742 N N . GLU A 1 90 ? 7.038 -0.011 -3.298 1.00 97.62 90 GLU A N 1
ATOM 743 C CA . GLU A 1 90 ? 6.591 -1.079 -2.383 1.00 97.62 90 GLU A CA 1
ATOM 744 C C . GLU A 1 90 ? 7.558 -1.335 -1.227 1.00 97.62 90 GLU A C 1
ATOM 746 O O . GLU A 1 90 ? 7.125 -1.681 -0.132 1.00 97.62 90 GLU A O 1
ATOM 751 N N . THR A 1 91 ? 8.853 -1.118 -1.446 1.00 97.25 91 THR A N 1
ATOM 752 C CA . THR A 1 91 ? 9.883 -1.293 -0.407 1.00 97.25 91 THR A CA 1
ATOM 753 C C . THR A 1 91 ? 9.947 -0.141 0.600 1.00 97.25 91 THR A C 1
ATOM 755 O O . THR A 1 91 ? 10.593 -0.257 1.641 1.00 97.25 91 THR A O 1
ATOM 758 N N . GLU A 1 92 ? 9.271 0.974 0.314 1.00 97.50 92 GLU A N 1
ATOM 759 C CA . GLU A 1 92 ? 9.235 2.164 1.171 1.00 97.50 92 GLU A CA 1
ATOM 760 C C . GLU A 1 92 ? 8.010 2.189 2.101 1.00 97.50 92 GLU A C 1
ATOM 762 O O . GLU A 1 92 ? 7.993 2.967 3.056 1.00 97.50 92 GLU A O 1
ATOM 767 N N . ILE A 1 93 ? 7.019 1.313 1.862 1.00 98.06 93 ILE A N 1
ATOM 768 C CA . ILE A 1 93 ? 5.727 1.318 2.566 1.00 98.06 93 ILE A CA 1
ATOM 769 C C . ILE A 1 93 ? 5.923 1.283 4.079 1.00 98.06 93 ILE A C 1
ATOM 771 O O . ILE A 1 93 ? 5.444 2.172 4.768 1.00 98.06 93 ILE A O 1
ATOM 775 N N . PHE A 1 94 ? 6.623 0.277 4.603 1.00 97.75 94 PHE A N 1
ATOM 776 C CA . PHE A 1 94 ? 6.753 0.088 6.053 1.00 97.75 94 PHE A CA 1
ATOM 777 C C . PHE A 1 94 ? 8.043 0.684 6.616 1.00 97.75 94 PHE A C 1
ATOM 779 O O . PHE A 1 94 ? 8.073 1.110 7.764 1.00 97.75 94 PHE A O 1
ATOM 786 N N . SER A 1 95 ? 9.100 0.757 5.805 1.00 95.75 95 SER A N 1
ATOM 787 C CA . SER A 1 95 ? 10.399 1.301 6.218 1.00 95.75 95 SER A CA 1
ATOM 788 C C . SER A 1 95 ? 10.390 2.826 6.340 1.00 95.75 95 SER A C 1
ATOM 790 O O . SER A 1 95 ? 11.090 3.378 7.185 1.00 95.75 95 SER A O 1
ATOM 792 N N . LYS A 1 96 ? 9.596 3.512 5.509 1.00 97.12 96 LYS A N 1
ATOM 793 C CA . LYS A 1 96 ? 9.492 4.977 5.502 1.00 97.12 96 LYS A CA 1
ATOM 794 C C . LYS A 1 96 ? 8.086 5.493 5.761 1.00 97.12 96 LYS A C 1
ATOM 796 O O . LYS A 1 96 ? 7.927 6.696 5.921 1.00 97.12 96 LYS A O 1
ATOM 801 N N . SER A 1 97 ? 7.080 4.616 5.813 1.00 98.25 97 SER A N 1
ATOM 802 C CA . SER A 1 97 ? 5.675 5.043 5.832 1.00 98.25 97 SER A CA 1
ATOM 803 C C . SER A 1 97 ? 5.347 5.891 4.604 1.00 98.25 97 SER A C 1
ATOM 805 O O . SER A 1 97 ? 4.669 6.901 4.708 1.00 98.25 97 SER A O 1
ATOM 807 N N . GLU A 1 98 ? 5.866 5.534 3.426 1.00 97.94 98 GLU A N 1
ATOM 808 C CA . GLU A 1 98 ? 5.657 6.320 2.208 1.00 97.94 98 GLU A CA 1
ATOM 809 C C . GLU A 1 98 ? 5.245 5.449 1.026 1.00 97.94 98 GLU A C 1
ATOM 811 O O . GLU A 1 98 ? 5.753 4.344 0.838 1.00 97.94 98 GLU A O 1
ATOM 816 N N . TYR A 1 99 ? 4.364 5.973 0.171 1.00 97.81 99 TYR A N 1
ATOM 817 C CA . TYR A 1 99 ? 4.008 5.296 -1.074 1.00 97.81 99 TYR A CA 1
ATOM 818 C C . TYR A 1 99 ? 3.614 6.263 -2.190 1.00 97.81 99 TYR A C 1
ATOM 820 O O . TYR A 1 99 ? 2.964 7.283 -1.961 1.00 97.81 99 TYR A O 1
ATOM 828 N N . GLY A 1 100 ? 4.030 5.946 -3.416 1.00 94.38 100 GLY A N 1
ATOM 829 C CA . GLY A 1 100 ? 3.833 6.795 -4.587 1.00 94.38 100 GLY A CA 1
ATOM 830 C C . GLY A 1 100 ? 2.663 6.365 -5.467 1.00 94.38 100 GLY A C 1
ATOM 831 O O . GLY A 1 100 ? 2.359 5.185 -5.617 1.00 94.38 100 GLY A O 1
ATOM 832 N N . ALA A 1 101 ? 2.053 7.336 -6.141 1.00 94.44 101 ALA A N 1
ATOM 833 C CA . ALA A 1 101 ? 0.985 7.125 -7.119 1.00 94.44 101 ALA A CA 1
ATOM 834 C C . ALA A 1 101 ? 1.447 6.443 -8.422 1.00 94.44 101 ALA A C 1
ATOM 836 O O . ALA A 1 101 ? 0.615 6.125 -9.278 1.00 94.44 101 ALA A O 1
ATOM 837 N N . GLY A 1 102 ? 2.757 6.240 -8.591 1.00 93.31 102 GLY A N 1
ATOM 838 C CA . GLY A 1 102 ? 3.358 5.640 -9.777 1.00 93.31 102 GLY A CA 1
ATOM 839 C C . GLY A 1 102 ? 3.674 6.641 -10.887 1.00 93.31 102 GLY A C 1
ATOM 840 O O . GLY A 1 102 ? 3.149 7.756 -10.942 1.00 93.31 102 GLY A O 1
ATOM 841 N N . VAL A 1 103 ? 4.502 6.192 -11.823 1.00 92.94 103 VAL A N 1
ATOM 842 C CA . VAL A 1 103 ? 4.853 6.908 -13.053 1.00 92.94 103 VAL A CA 1
ATOM 843 C C . VAL A 1 103 ? 4.340 6.098 -14.240 1.00 92.94 103 VAL A C 1
ATOM 845 O O . VAL A 1 103 ? 4.253 4.870 -14.204 1.00 92.94 103 VAL A O 1
ATOM 848 N N . ASN A 1 104 ? 3.933 6.773 -15.308 1.00 90.56 104 ASN A N 1
ATOM 849 C CA . ASN A 1 104 ? 3.603 6.081 -16.548 1.00 90.56 104 ASN A CA 1
ATOM 850 C C . ASN A 1 104 ? 4.890 5.623 -17.245 1.00 90.56 104 ASN A C 1
ATOM 852 O O . ASN A 1 104 ? 5.695 6.450 -17.649 1.00 90.56 104 ASN A O 1
ATOM 856 N N . HIS A 1 105 ? 5.064 4.319 -17.451 1.00 87.88 105 HIS A N 1
ATOM 857 C CA . HIS A 1 105 ? 6.258 3.783 -18.127 1.00 87.88 105 HIS A CA 1
ATOM 858 C C . HIS A 1 105 ? 6.056 3.526 -19.631 1.00 87.88 105 HIS A C 1
ATOM 860 O O . HIS A 1 105 ? 6.994 3.152 -20.331 1.00 87.88 105 HIS A O 1
ATOM 866 N N . ARG A 1 106 ? 4.832 3.706 -20.150 1.00 86.38 106 ARG A N 1
ATOM 867 C CA . ARG A 1 106 ? 4.469 3.436 -21.551 1.00 86.38 106 ARG A CA 1
ATOM 868 C C . ARG A 1 106 ? 3.476 4.472 -22.089 1.00 86.38 106 ARG A C 1
ATOM 870 O O . ARG A 1 106 ? 2.792 5.142 -21.315 1.00 86.38 106 ARG A O 1
ATOM 877 N N . GLY A 1 107 ? 3.360 4.524 -23.417 1.00 87.62 107 GLY A N 1
ATOM 878 C CA . GLY A 1 107 ? 2.379 5.337 -24.140 1.00 87.62 107 GLY A CA 1
ATOM 879 C C . GLY A 1 107 ? 2.701 6.839 -24.175 1.00 87.62 107 GLY A C 1
ATOM 880 O O . GLY A 1 107 ? 3.766 7.250 -23.715 1.00 87.62 107 GLY A O 1
ATOM 881 N N . PRO A 1 108 ? 1.770 7.675 -24.674 1.00 86.88 108 PRO A N 1
ATOM 882 C CA . PRO A 1 108 ? 1.995 9.112 -24.887 1.00 86.88 108 PRO A CA 1
ATOM 883 C C . PRO A 1 108 ? 2.307 9.913 -23.616 1.00 86.88 108 PRO A C 1
ATOM 885 O O . PRO A 1 108 ? 2.820 11.021 -23.690 1.00 86.88 108 PRO A O 1
ATOM 888 N N . ARG A 1 109 ? 1.985 9.363 -22.439 1.00 86.12 109 ARG A N 1
ATOM 889 C CA . ARG A 1 109 ? 2.256 9.978 -21.131 1.00 86.12 109 ARG A CA 1
ATOM 890 C C . ARG A 1 109 ? 3.464 9.362 -20.424 1.00 86.12 109 ARG A C 1
ATOM 892 O O . ARG A 1 109 ? 3.551 9.482 -19.205 1.00 86.12 109 ARG A O 1
ATOM 899 N N . LYS A 1 110 ? 4.349 8.657 -21.142 1.00 90.25 110 LYS A N 1
ATOM 900 C CA . LYS A 1 110 ? 5.562 8.059 -20.563 1.00 90.25 110 LYS A CA 1
ATOM 901 C C . LYS A 1 110 ? 6.358 9.118 -19.783 1.00 90.25 110 LYS A C 1
ATOM 903 O O . LYS A 1 110 ? 6.444 10.263 -20.206 1.00 90.25 110 LYS A O 1
ATOM 908 N N . ASN A 1 111 ? 6.913 8.719 -18.641 1.00 89.56 111 ASN A N 1
ATOM 909 C CA . ASN A 1 111 ? 7.675 9.535 -17.691 1.00 89.56 111 ASN A CA 1
ATOM 910 C C . ASN A 1 111 ? 6.874 10.629 -16.965 1.00 89.56 111 ASN A C 1
ATOM 912 O O . ASN A 1 111 ? 7.450 11.401 -16.209 1.00 89.56 111 ASN A O 1
ATOM 916 N N . ILE A 1 112 ? 5.547 10.674 -17.128 1.00 92.62 112 ILE A N 1
ATOM 917 C CA . ILE A 1 112 ? 4.692 11.588 -16.366 1.00 92.62 112 ILE A CA 1
ATOM 918 C C . ILE A 1 112 ? 4.221 10.894 -15.085 1.00 92.62 112 ILE A C 1
ATOM 920 O O . ILE A 1 112 ? 3.526 9.867 -15.141 1.00 92.62 112 ILE A O 1
ATOM 924 N N . GLY A 1 113 ? 4.579 11.471 -13.936 1.00 93.56 113 GLY A N 1
ATOM 925 C CA . GLY A 1 113 ? 4.111 11.054 -12.619 1.00 93.56 113 GLY A CA 1
ATOM 926 C C . GLY A 1 113 ? 2.605 11.234 -12.429 1.00 93.56 113 GLY A C 1
ATOM 927 O O . GLY A 1 113 ? 1.988 12.189 -12.905 1.00 93.56 113 GLY A O 1
ATOM 928 N N . ARG A 1 114 ? 1.976 10.281 -11.740 1.00 94.31 114 ARG A N 1
ATOM 929 C CA . ARG A 1 114 ? 0.528 10.285 -11.500 1.00 94.31 114 ARG A CA 1
ATOM 930 C C . ARG A 1 114 ? 0.176 11.160 -10.305 1.00 94.31 114 ARG A C 1
ATOM 932 O O . ARG A 1 114 ? 0.881 11.185 -9.304 1.00 94.31 114 ARG A O 1
ATOM 939 N N . ARG A 1 115 ? -0.955 11.856 -10.395 1.00 94.12 115 ARG A N 1
ATOM 940 C CA . ARG A 1 115 ? -1.462 12.728 -9.330 1.00 94.12 115 ARG A CA 1
ATOM 941 C C . ARG A 1 115 ? -2.585 12.040 -8.568 1.00 94.12 115 ARG A C 1
ATOM 943 O O . ARG A 1 115 ? -3.535 11.568 -9.190 1.00 94.12 115 ARG A O 1
ATOM 950 N N . ILE A 1 116 ? -2.505 12.052 -7.241 1.00 93.62 116 ILE A N 1
ATOM 951 C CA . ILE A 1 116 ? -3.653 11.773 -6.372 1.00 93.62 116 ILE A CA 1
ATOM 952 C C . ILE A 1 116 ? -4.327 13.121 -6.127 1.00 93.62 116 ILE A C 1
ATOM 954 O O . ILE A 1 116 ? -3.680 14.060 -5.664 1.00 93.62 116 ILE A O 1
ATOM 958 N N . ARG A 1 117 ? -5.591 13.257 -6.539 1.00 87.31 117 ARG A N 1
ATOM 959 C CA . ARG A 1 117 ? -6.289 14.556 -6.531 1.00 87.31 117 ARG A CA 1
ATOM 960 C C . ARG A 1 117 ? -6.721 14.971 -5.129 1.00 87.31 117 ARG A C 1
ATOM 962 O O . ARG A 1 117 ? -6.603 16.138 -4.778 1.00 87.31 117 ARG A O 1
ATOM 969 N N . TYR A 1 118 ? -7.184 14.002 -4.351 1.00 87.38 118 TYR A N 1
ATOM 970 C CA . TYR A 1 118 ? -7.686 14.187 -2.997 1.00 87.38 118 TYR A CA 1
ATOM 971 C C . TYR A 1 118 ? -6.836 13.346 -2.055 1.00 87.38 118 TYR A C 1
ATOM 973 O O . TYR A 1 118 ? -6.963 12.127 -2.041 1.00 87.38 118 TYR A O 1
ATOM 981 N N . VAL A 1 119 ? -5.922 13.987 -1.337 1.00 89.75 119 VAL A N 1
ATOM 982 C CA . VAL A 1 119 ? -5.231 13.375 -0.202 1.00 89.75 119 VAL A CA 1
ATOM 983 C C . VAL A 1 119 ? -5.660 14.143 1.033 1.00 89.75 119 VAL A C 1
ATOM 985 O O . VAL A 1 119 ? -5.619 15.373 1.033 1.00 89.75 119 VAL A O 1
ATOM 988 N N . VAL A 1 120 ? -6.099 13.420 2.058 1.00 92.81 120 VAL A N 1
ATOM 989 C CA . VAL A 1 120 ? -6.631 14.008 3.285 1.00 92.81 120 VAL A CA 1
ATOM 990 C C . VAL A 1 120 ? -5.848 13.432 4.467 1.00 92.81 120 VAL A C 1
ATOM 992 O O . VAL A 1 120 ? -5.917 12.224 4.699 1.00 92.81 120 VAL A O 1
ATOM 995 N N . PRO A 1 121 ? -5.077 14.255 5.201 1.00 94.00 121 PRO A N 1
ATOM 996 C CA . PRO A 1 121 ? -4.453 13.830 6.449 1.00 94.00 121 PRO A CA 1
ATOM 997 C C . PRO A 1 121 ? -5.476 13.253 7.436 1.00 94.00 121 PRO A C 1
ATOM 999 O O . PRO A 1 121 ? -6.598 13.744 7.530 1.00 94.00 121 PRO A O 1
ATOM 1002 N N . GLY A 1 122 ? -5.090 12.207 8.161 1.00 94.75 122 GLY A N 1
ATOM 1003 C CA . GLY A 1 122 ? -5.957 11.444 9.063 1.00 94.75 122 GLY A CA 1
ATOM 1004 C C . GLY A 1 122 ? -6.741 10.314 8.388 1.00 94.75 122 GLY A C 1
ATOM 1005 O O . GLY A 1 122 ? -7.252 9.448 9.087 1.00 94.75 122 GLY A O 1
ATOM 1006 N N . LYS A 1 123 ? -6.805 10.268 7.049 1.00 97.06 123 LYS A N 1
ATOM 1007 C CA . LYS A 1 123 ? -7.412 9.151 6.306 1.00 97.06 123 LYS A CA 1
ATOM 1008 C C . LYS A 1 123 ? -6.432 8.006 6.093 1.00 97.06 123 LYS A C 1
ATOM 1010 O O . LYS A 1 123 ? -5.226 8.168 6.252 1.00 97.06 123 LYS A O 1
ATOM 1015 N N . ILE A 1 124 ? -6.939 6.837 5.720 1.00 98.00 124 ILE A N 1
ATOM 1016 C CA . ILE A 1 124 ? -6.145 5.611 5.608 1.00 98.00 124 ILE A CA 1
ATOM 1017 C C . ILE A 1 124 ? -5.685 5.365 4.170 1.00 98.00 124 ILE A C 1
ATOM 1019 O O . ILE A 1 124 ? -6.446 5.529 3.216 1.00 98.00 124 ILE A O 1
ATOM 1023 N N . ALA A 1 125 ? -4.446 4.898 4.025 1.00 98.62 125 ALA A N 1
ATOM 1024 C CA . ALA A 1 125 ? -3.939 4.269 2.813 1.00 98.62 125 ALA A CA 1
ATOM 1025 C C . ALA A 1 125 ? -3.801 2.756 3.029 1.00 98.62 125 ALA A C 1
ATOM 1027 O O . ALA A 1 125 ? -2.936 2.316 3.781 1.00 98.62 125 ALA A O 1
ATOM 1028 N N . LEU A 1 126 ? -4.642 1.961 2.363 1.00 98.75 126 LEU A N 1
ATOM 1029 C CA . LEU A 1 126 ? -4.555 0.502 2.322 1.00 98.75 126 LEU A CA 1
ATOM 1030 C C . LEU A 1 126 ? -3.618 0.049 1.201 1.00 98.75 126 LEU A C 1
ATOM 1032 O O . LEU A 1 126 ? -3.703 0.531 0.068 1.00 98.75 126 LEU A O 1
ATOM 1036 N N . PHE A 1 127 ? -2.788 -0.950 1.479 1.00 98.81 127 PHE A N 1
ATOM 1037 C CA . PHE A 1 127 ? -1.907 -1.571 0.495 1.00 98.81 127 PHE A CA 1
ATOM 1038 C C . PHE A 1 127 ? -2.396 -2.969 0.161 1.00 98.81 127 PHE A C 1
ATOM 1040 O O . PHE A 1 127 ? -2.623 -3.799 1.045 1.00 98.81 127 PHE A O 1
ATOM 1047 N N . THR A 1 128 ? -2.585 -3.228 -1.132 1.00 98.69 128 THR A N 1
ATOM 1048 C CA . THR A 1 128 ? -3.218 -4.463 -1.595 1.00 98.69 128 THR A CA 1
ATOM 1049 C C . THR A 1 128 ? -2.406 -5.148 -2.678 1.00 98.69 128 THR A C 1
ATOM 1051 O O . THR A 1 128 ? -1.808 -4.499 -3.538 1.00 98.69 128 THR A O 1
ATOM 1054 N N . THR A 1 129 ? -2.438 -6.474 -2.694 1.00 98.44 129 THR A N 1
ATOM 1055 C CA . THR A 1 129 ? -1.721 -7.281 -3.685 1.00 98.44 129 THR A CA 1
ATOM 1056 C C . THR A 1 129 ? -2.494 -8.552 -4.032 1.00 98.44 129 THR A C 1
ATOM 1058 O O . THR A 1 129 ? -3.573 -8.805 -3.498 1.00 98.44 129 THR A O 1
ATOM 1061 N N . VAL A 1 130 ? -1.970 -9.323 -4.980 1.00 97.88 130 VAL A N 1
ATOM 1062 C CA . VAL A 1 130 ? -2.496 -10.623 -5.410 1.00 97.88 130 VAL A CA 1
ATOM 1063 C C . VAL A 1 130 ? -1.320 -11.586 -5.495 1.00 97.88 130 VAL A C 1
ATOM 1065 O O . VAL A 1 130 ? -0.288 -11.233 -6.071 1.00 97.88 130 VAL A O 1
ATOM 1068 N N . ASP A 1 131 ? -1.479 -12.791 -4.953 1.00 97.62 131 ASP A N 1
ATOM 1069 C CA . ASP A 1 131 ? -0.430 -13.805 -5.031 1.00 97.62 131 ASP A CA 1
ATOM 1070 C C . ASP A 1 131 ? -0.163 -14.258 -6.476 1.00 97.62 131 ASP A C 1
ATOM 1072 O O . ASP A 1 131 ? -1.058 -14.231 -7.333 1.00 97.62 131 ASP A O 1
ATOM 1076 N N . PRO A 1 132 ? 1.062 -14.729 -6.765 1.00 96.94 132 PRO A N 1
ATOM 1077 C CA . PRO A 1 132 ? 1.397 -15.287 -8.057 1.00 96.94 132 PRO A CA 1
ATOM 1078 C C . PRO A 1 132 ? 0.420 -16.370 -8.522 1.00 96.94 132 PRO A C 1
ATOM 1080 O O . PRO A 1 132 ? 0.054 -17.281 -7.786 1.00 96.94 132 PRO A O 1
ATOM 1083 N N . GLY A 1 133 ? -0.014 -16.257 -9.775 1.00 94.56 133 GLY A N 1
ATOM 1084 C CA . GLY A 1 133 ? -0.922 -17.199 -10.433 1.00 94.56 133 GLY A CA 1
ATOM 1085 C C . GLY A 1 133 ? -2.394 -17.071 -10.031 1.00 94.56 133 GLY A C 1
ATOM 1086 O O . GLY A 1 133 ? -3.223 -17.771 -10.604 1.00 94.56 133 GLY A O 1
ATOM 1087 N N . LYS A 1 134 ? -2.744 -16.188 -9.088 1.00 96.19 134 LYS A N 1
ATOM 1088 C CA . LYS A 1 134 ? -4.130 -15.994 -8.645 1.00 96.19 134 LYS A CA 1
ATOM 1089 C C . LYS A 1 134 ? -4.846 -14.871 -9.403 1.00 96.19 134 LYS A C 1
ATOM 1091 O O . LYS A 1 134 ? -4.221 -14.017 -10.044 1.00 96.19 134 LYS A O 1
ATOM 1096 N N . GLY A 1 135 ? -6.177 -14.917 -9.357 1.00 93.69 135 GLY A N 1
ATOM 1097 C CA . GLY A 1 135 ? -7.069 -13.942 -9.979 1.00 93.69 135 GLY A CA 1
ATOM 1098 C C . GLY A 1 135 ? -7.139 -12.622 -9.207 1.00 93.69 135 GLY A C 1
ATOM 1099 O O . GLY A 1 135 ? -6.809 -12.538 -8.026 1.00 93.69 135 GLY A O 1
ATOM 1100 N N . GLY A 1 136 ? -7.552 -11.548 -9.886 1.00 93.00 136 GLY A N 1
ATOM 1101 C CA . GLY A 1 136 ? -7.672 -10.222 -9.265 1.00 93.00 136 GLY A CA 1
ATOM 1102 C C . GLY A 1 136 ? -8.719 -10.151 -8.146 1.00 93.00 136 GLY A C 1
ATOM 1103 O O . GLY A 1 136 ? -8.606 -9.301 -7.263 1.00 93.00 136 GLY A O 1
ATOM 1104 N N . ASP A 1 137 ? -9.687 -11.061 -8.173 1.00 94.44 137 ASP A N 1
ATOM 1105 C CA . ASP A 1 137 ? -10.740 -11.309 -7.187 1.00 94.44 137 ASP A CA 1
ATOM 1106 C C . ASP A 1 137 ? -10.207 -11.891 -5.865 1.00 94.44 137 ASP A C 1
ATOM 1108 O O . ASP A 1 137 ? -10.861 -11.780 -4.833 1.00 94.44 137 ASP A O 1
ATOM 1112 N N . THR A 1 138 ? -8.985 -12.433 -5.843 1.00 96.75 138 THR A N 1
ATOM 1113 C CA . THR A 1 138 ? -8.344 -12.926 -4.610 1.00 96.75 138 THR A CA 1
ATOM 1114 C C . THR A 1 138 ? -7.468 -11.872 -3.927 1.00 96.75 138 THR A C 1
ATOM 1116 O O . THR A 1 138 ? -6.644 -12.208 -3.075 1.00 96.75 138 THR A O 1
ATOM 1119 N N . ARG A 1 139 ? -7.574 -10.602 -4.336 1.00 98.00 139 ARG A N 1
ATOM 1120 C CA . ARG A 1 139 ? -6.774 -9.497 -3.795 1.00 98.00 139 ARG A CA 1
ATOM 1121 C C . ARG A 1 139 ? -6.954 -9.375 -2.288 1.00 98.00 139 ARG A C 1
ATOM 1123 O O . ARG A 1 139 ? -8.082 -9.320 -1.803 1.00 98.00 139 ARG A O 1
ATOM 1130 N N . TYR A 1 140 ? -5.844 -9.243 -1.575 1.00 98.75 140 TYR A N 1
ATOM 1131 C CA . TYR A 1 140 ? -5.825 -9.068 -0.127 1.00 98.75 140 TYR A CA 1
ATOM 1132 C C . TYR A 1 140 ? -5.114 -7.783 0.277 1.00 98.75 140 TYR A C 1
ATOM 1134 O O . TYR A 1 140 ? -4.314 -7.226 -0.482 1.00 98.75 140 TYR A O 1
ATOM 1142 N N . ILE A 1 141 ? -5.432 -7.319 1.481 1.00 98.88 141 ILE A N 1
ATOM 1143 C CA . ILE A 1 141 ? -4.804 -6.173 2.133 1.00 98.88 141 ILE A CA 1
ATOM 1144 C C . ILE A 1 141 ? -3.633 -6.706 2.963 1.00 98.88 141 ILE A C 1
ATOM 1146 O O . ILE A 1 141 ? -3.809 -7.616 3.769 1.00 98.88 141 ILE A O 1
ATOM 1150 N N . PHE A 1 142 ? -2.426 -6.189 2.734 1.00 98.81 142 PHE A N 1
ATOM 1151 C CA . PHE A 1 142 ? -1.218 -6.636 3.445 1.00 98.81 142 PHE A CA 1
ATOM 1152 C C . PHE A 1 142 ? -0.673 -5.601 4.430 1.00 98.81 142 PHE A C 1
ATOM 1154 O O . PHE A 1 142 ? 0.259 -5.888 5.178 1.00 98.81 142 PHE A O 1
ATOM 1161 N N . GLY A 1 143 ? -1.247 -4.404 4.444 1.00 98.75 143 GLY A N 1
ATOM 1162 C CA . GLY A 1 143 ? -0.868 -3.349 5.364 1.00 98.75 143 GLY A CA 1
ATOM 1163 C C . GLY A 1 143 ? -1.637 -2.072 5.117 1.00 98.75 143 GLY A C 1
ATOM 1164 O O . GLY A 1 143 ? -2.369 -1.944 4.131 1.00 98.75 143 GLY A O 1
ATOM 1165 N N . PHE A 1 144 ? -1.437 -1.121 6.014 1.00 98.88 144 PHE A N 1
ATOM 1166 C CA . PHE A 1 144 ? -1.948 0.229 5.871 1.00 98.88 144 PHE A CA 1
ATOM 1167 C C . PHE A 1 144 ? -1.077 1.231 6.623 1.00 98.88 144 PHE A C 1
ATOM 1169 O O . PHE A 1 144 ? -0.261 0.852 7.464 1.00 98.88 144 PHE A O 1
ATOM 1176 N N . PHE A 1 145 ? -1.299 2.514 6.357 1.00 98.62 145 PHE A N 1
ATOM 1177 C CA . PHE A 1 145 ? -0.947 3.566 7.303 1.00 98.62 145 PHE A CA 1
ATOM 1178 C C . PHE A 1 145 ? -1.995 4.676 7.336 1.00 98.62 145 PHE A C 1
ATOM 1180 O O . PHE A 1 145 ? -2.755 4.857 6.379 1.00 98.62 145 PHE A O 1
ATOM 1187 N N . VAL A 1 146 ? -2.004 5.450 8.422 1.00 98.62 146 VAL A N 1
ATOM 1188 C CA . VAL A 1 146 ? -2.729 6.728 8.485 1.00 98.62 146 VAL A CA 1
ATOM 1189 C C . VAL A 1 146 ? -1.924 7.795 7.757 1.00 98.62 146 VAL A C 1
ATOM 1191 O O . VAL A 1 146 ? -0.769 8.039 8.099 1.00 98.62 146 VAL A O 1
ATOM 1194 N N . ILE A 1 147 ? -2.529 8.435 6.761 1.00 98.44 147 ILE A N 1
ATOM 1195 C CA . ILE A 1 147 ? -1.932 9.498 5.957 1.00 98.44 147 ILE A CA 1
ATOM 1196 C C . ILE A 1 147 ? -1.662 10.707 6.855 1.00 98.44 147 ILE A C 1
ATOM 1198 O O . ILE A 1 147 ? -2.567 11.274 7.461 1.00 98.44 147 ILE A O 1
ATOM 1202 N N . LYS A 1 148 ? -0.405 11.127 6.904 1.00 97.25 148 LYS A N 1
ATOM 1203 C CA . LYS A 1 148 ? 0.062 12.340 7.570 1.00 97.25 148 LYS A CA 1
ATOM 1204 C C . LYS A 1 148 ? 0.098 13.525 6.612 1.00 97.25 148 LYS A C 1
ATOM 1206 O O . LYS A 1 148 ? -0.334 14.615 6.969 1.00 97.25 148 LYS A O 1
ATOM 1211 N N . ASP A 1 149 ? 0.638 13.324 5.412 1.00 95.62 149 ASP A N 1
ATOM 1212 C CA . ASP A 1 149 ? 0.812 14.385 4.416 1.00 95.62 149 ASP A CA 1
ATOM 1213 C C . ASP A 1 149 ? 1.025 13.802 3.003 1.00 95.62 149 ASP A C 1
ATOM 1215 O O . ASP A 1 149 ? 1.137 12.589 2.819 1.00 95.62 149 ASP A O 1
ATOM 1219 N N . ASP A 1 150 ? 1.110 14.668 1.996 1.00 96.00 150 ASP A N 1
ATOM 1220 C CA . ASP A 1 150 ? 1.498 14.344 0.622 1.00 96.00 150 ASP A CA 1
ATOM 1221 C C . ASP A 1 150 ? 2.529 15.323 0.053 1.00 96.00 150 ASP A C 1
ATOM 1223 O O . ASP A 1 150 ? 2.622 16.479 0.462 1.00 96.00 150 ASP A O 1
ATOM 1227 N N . TYR A 1 151 ? 3.289 14.890 -0.946 1.00 95.38 151 TYR A N 1
ATOM 1228 C CA . TYR A 1 151 ? 4.159 15.767 -1.722 1.00 95.38 151 TYR A CA 1
ATOM 1229 C C . TYR A 1 151 ? 4.310 15.282 -3.162 1.00 95.38 151 TYR A C 1
ATOM 1231 O O . TYR A 1 151 ? 3.766 14.254 -3.561 1.00 95.38 151 TYR A O 1
ATOM 1239 N N . VAL A 1 152 ? 5.017 16.069 -3.970 1.00 95.38 152 VAL A N 1
ATOM 1240 C CA . VAL A 1 152 ? 5.349 15.733 -5.356 1.00 95.38 152 VAL A CA 1
ATOM 1241 C C . VAL A 1 152 ? 6.789 15.270 -5.408 1.00 95.38 152 VAL A C 1
ATOM 1243 O O . VAL A 1 152 ? 7.675 16.032 -5.026 1.00 95.38 152 VAL A O 1
ATOM 1246 N N . ASP A 1 153 ? 7.022 14.042 -5.853 1.00 92.62 153 ASP A N 1
ATOM 1247 C CA . ASP A 1 153 ? 8.379 13.527 -5.984 1.00 92.62 153 ASP A CA 1
ATOM 1248 C C . ASP A 1 153 ? 9.091 14.056 -7.242 1.00 92.62 153 ASP A C 1
ATOM 1250 O O . ASP A 1 153 ? 8.514 14.776 -8.062 1.00 92.62 153 ASP A O 1
ATOM 1254 N N . GLY A 1 154 ? 10.365 13.687 -7.401 1.00 89.50 154 GLY A N 1
ATOM 1255 C CA . GLY A 1 154 ? 11.184 14.102 -8.545 1.00 89.50 154 GLY A CA 1
ATOM 1256 C C . GLY A 1 154 ? 10.680 13.604 -9.906 1.00 89.50 154 GLY A C 1
ATOM 1257 O O . GLY A 1 154 ? 11.117 14.115 -10.931 1.00 89.50 154 GLY A O 1
ATOM 1258 N N . TYR A 1 155 ? 9.741 12.654 -9.930 1.00 87.62 155 TYR A N 1
ATOM 1259 C CA . TYR A 1 155 ? 9.099 12.151 -11.145 1.00 87.62 155 TYR A CA 1
ATOM 1260 C C . TYR A 1 155 ? 7.730 12.805 -11.401 1.00 87.62 155 TYR A C 1
ATOM 1262 O O . TYR A 1 155 ? 7.007 12.418 -12.322 1.00 87.62 155 TYR A O 1
ATOM 1270 N N . GLY A 1 156 ? 7.342 13.791 -10.583 1.00 92.12 156 GLY A N 1
ATOM 1271 C CA . GLY A 1 156 ? 6.061 14.490 -10.670 1.00 92.12 156 GLY A CA 1
ATOM 1272 C C . GLY A 1 156 ? 4.881 13.717 -10.069 1.00 92.12 156 GLY A C 1
ATOM 1273 O O . GLY A 1 156 ? 3.738 14.196 -10.127 1.00 92.12 156 GLY A O 1
ATOM 1274 N N . ALA A 1 157 ? 5.121 12.539 -9.486 1.00 96.00 157 ALA A N 1
ATOM 1275 C CA . ALA A 1 157 ? 4.080 11.715 -8.891 1.00 96.00 157 ALA A CA 1
ATOM 1276 C C . ALA A 1 157 ? 3.712 12.236 -7.497 1.00 96.00 157 ALA A C 1
ATOM 1278 O O . ALA A 1 157 ? 4.559 12.739 -6.760 1.00 96.00 157 ALA A O 1
ATOM 1279 N N . THR A 1 158 ? 2.439 12.120 -7.113 1.00 97.31 158 THR A N 1
ATOM 1280 C CA . THR A 1 158 ? 2.063 12.324 -5.710 1.00 97.31 158 THR A CA 1
ATOM 1281 C C . THR A 1 158 ? 2.606 11.161 -4.887 1.00 97.31 158 THR A C 1
ATOM 1283 O O . THR A 1 158 ? 2.302 10.006 -5.192 1.00 97.31 158 THR A O 1
ATOM 1286 N N . LYS A 1 159 ? 3.354 11.461 -3.827 1.00 97.50 159 LYS A N 1
ATOM 1287 C CA . LYS A 1 159 ? 3.721 10.508 -2.783 1.00 97.50 159 LYS A CA 1
ATOM 1288 C C . LYS A 1 159 ? 2.993 10.878 -1.501 1.00 97.50 159 LYS A C 1
ATOM 1290 O O . LYS A 1 159 ? 2.955 12.050 -1.134 1.00 97.50 159 LYS A O 1
ATOM 1295 N N . ILE A 1 160 ? 2.391 9.887 -0.863 1.00 98.06 160 ILE A N 1
ATOM 1296 C CA . ILE A 1 160 ? 1.772 10.035 0.450 1.00 98.06 160 ILE A CA 1
ATOM 1297 C C . ILE A 1 160 ? 2.751 9.579 1.525 1.00 98.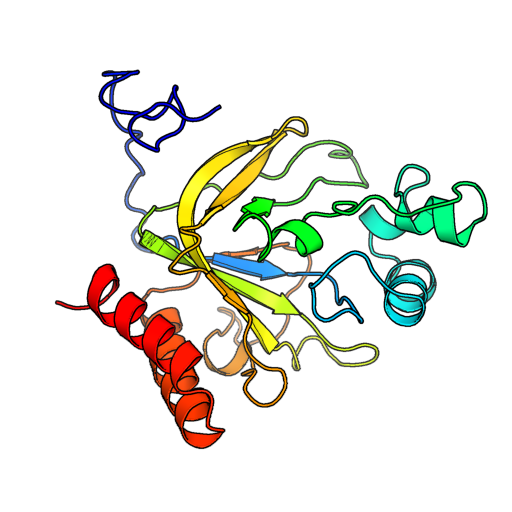06 160 ILE A C 1
ATOM 1299 O O . ILE A 1 160 ? 3.514 8.636 1.311 1.00 98.06 160 ILE A O 1
AT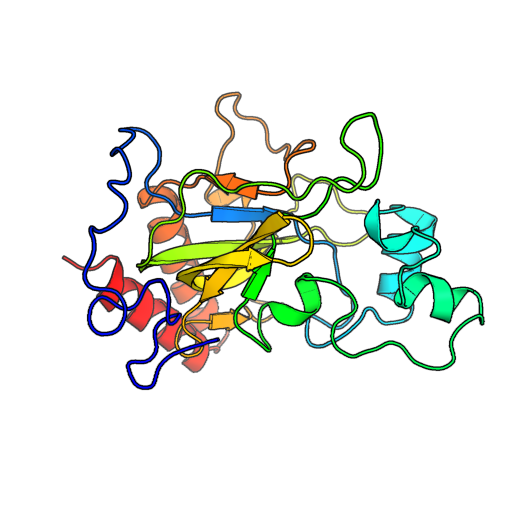OM 1303 N N . ILE A 1 161 ? 2.712 10.266 2.659 1.00 98.19 161 ILE A N 1
ATOM 1304 C CA . ILE A 1 161 ? 3.501 9.998 3.856 1.00 98.19 161 ILE A CA 1
ATOM 1305 C C . ILE A 1 161 ? 2.519 9.635 4.962 1.00 98.19 161 ILE A C 1
ATOM 1307 O O . ILE A 1 161 ? 1.507 10.313 5.134 1.00 98.19 161 ILE A O 1
ATOM 1311 N N . GLY A 1 162 ? 2.817 8.582 5.704 1.00 98.25 162 GLY A N 1
ATOM 1312 C CA . GLY A 1 162 ? 2.065 8.110 6.848 1.00 98.25 162 GLY A CA 1
ATOM 1313 C C . GLY A 1 162 ? 2.692 8.517 8.174 1.00 98.25 162 GLY A C 1
ATOM 1314 O O . GLY A 1 162 ? 3.837 8.966 8.238 1.00 98.25 162 GLY A O 1
ATOM 1315 N N . TYR A 1 163 ? 1.931 8.348 9.247 1.00 97.88 163 TYR A N 1
ATOM 1316 C CA . TYR A 1 163 ? 2.473 8.331 10.603 1.00 97.88 163 TYR A CA 1
ATOM 1317 C C . TYR A 1 163 ? 3.175 6.985 10.847 1.00 97.88 163 TYR A C 1
ATOM 1319 O O . TYR A 1 163 ? 2.503 5.951 10.760 1.00 97.88 163 TYR A O 1
ATOM 1327 N N . PRO A 1 164 ? 4.487 6.952 11.150 1.00 97.44 164 PRO A N 1
ATOM 1328 C CA . PRO A 1 164 ? 5.193 5.698 11.415 1.00 97.44 164 PRO A CA 1
ATOM 1329 C C . PRO A 1 164 ? 4.582 4.876 12.553 1.00 97.44 164 PRO A C 1
ATOM 1331 O O . PRO A 1 164 ? 4.468 3.661 12.442 1.00 97.44 164 PRO A O 1
ATOM 1334 N N . GLU A 1 165 ? 4.105 5.533 13.609 1.00 97.31 165 GLU A N 1
ATOM 1335 C CA . GLU A 1 165 ? 3.439 4.902 14.752 1.00 97.31 165 GLU A CA 1
ATOM 1336 C C . GLU A 1 165 ? 2.072 4.281 14.410 1.00 97.31 165 GLU A C 1
ATOM 1338 O O . GLU A 1 165 ? 1.597 3.403 15.126 1.00 97.31 165 GLU A O 1
ATOM 1343 N N . TYR A 1 166 ? 1.458 4.695 13.296 1.00 98.19 166 TYR A N 1
ATOM 1344 C CA . TYR A 1 166 ? 0.191 4.160 12.783 1.00 98.19 166 TYR A CA 1
ATOM 1345 C C . TYR A 1 166 ? 0.367 3.461 11.432 1.00 98.19 166 TYR A C 1
ATOM 1347 O O . TYR A 1 166 ? -0.568 3.391 10.630 1.00 98.19 166 TYR A O 1
ATOM 1355 N N . THR A 1 167 ? 1.579 2.974 11.165 1.00 98.56 167 THR A N 1
ATOM 1356 C CA . THR A 1 167 ? 1.906 2.157 9.999 1.00 98.56 167 THR A CA 1
ATOM 1357 C C . THR A 1 167 ? 1.960 0.700 10.419 1.00 98.56 167 THR A C 1
ATOM 1359 O O . THR A 1 167 ? 2.733 0.325 11.298 1.00 98.56 167 THR A O 1
ATOM 1362 N N . LEU A 1 168 ? 1.140 -0.135 9.784 1.00 98.62 168 LEU A N 1
ATOM 1363 C CA . LEU A 1 168 ? 0.994 -1.533 10.162 1.00 98.62 168 LEU A CA 1
ATOM 1364 C C . LEU A 1 168 ? 1.136 -2.450 8.950 1.00 98.62 168 LEU A C 1
ATOM 1366 O O . LEU A 1 168 ? 0.328 -2.404 8.018 1.00 98.62 168 LEU A O 1
ATOM 1370 N N . LYS A 1 169 ? 2.137 -3.336 8.996 1.00 98.69 169 LYS A N 1
ATOM 1371 C CA . LYS A 1 169 ? 2.198 -4.522 8.138 1.00 98.69 169 LYS A CA 1
ATOM 1372 C C . LYS A 1 169 ? 1.365 -5.628 8.777 1.00 98.69 169 LYS A C 1
ATOM 1374 O O . LYS A 1 169 ? 1.623 -6.007 9.913 1.00 98.69 169 LYS A O 1
ATOM 1379 N N . ILE A 1 170 ? 0.390 -6.162 8.047 1.00 98.75 170 ILE A N 1
ATOM 1380 C CA . ILE A 1 170 ? -0.482 -7.224 8.557 1.00 98.75 170 ILE A CA 1
ATOM 1381 C C . ILE A 1 170 ? 0.239 -8.582 8.448 1.00 98.75 170 ILE A C 1
ATOM 1383 O O . ILE A 1 170 ? 0.693 -8.932 7.343 1.00 98.75 170 ILE A O 1
ATOM 1387 N N . PRO A 1 171 ? 0.318 -9.367 9.544 1.00 98.50 171 PRO A N 1
ATOM 1388 C CA . PRO A 1 171 ? 0.804 -10.745 9.529 1.00 98.50 171 PRO A CA 1
ATOM 1389 C C . PRO A 1 171 ? 0.096 -11.597 8.471 1.00 98.50 171 PRO A C 1
ATOM 1391 O O . PRO A 1 171 ? -1.104 -11.452 8.241 1.00 98.50 171 PRO A O 1
ATOM 1394 N N . ARG A 1 172 ? 0.839 -12.479 7.788 1.00 98.06 172 ARG A N 1
ATOM 1395 C CA . ARG A 1 172 ? 0.347 -13.221 6.607 1.00 98.06 172 ARG A CA 1
ATOM 1396 C C . ARG A 1 172 ? -0.917 -14.045 6.877 1.00 98.06 172 ARG A C 1
ATOM 1398 O O . ARG A 1 172 ? -1.785 -14.102 6.013 1.00 98.06 172 ARG A O 1
ATOM 1405 N N . ASP A 1 173 ? -1.014 -14.648 8.055 1.00 98.25 173 ASP A N 1
ATOM 1406 C CA . ASP A 1 173 ? -2.146 -15.465 8.520 1.00 98.25 173 ASP A CA 1
ATOM 1407 C C . ASP A 1 173 ? -3.417 -14.652 8.834 1.00 98.25 173 ASP A C 1
ATOM 1409 O O . ASP A 1 173 ? -4.485 -15.223 9.045 1.00 98.25 173 ASP A O 1
ATOM 1413 N N . SER A 1 174 ? -3.305 -13.323 8.850 1.00 98.62 174 SER A N 1
ATOM 1414 C CA . SER A 1 174 ? -4.345 -12.396 9.296 1.00 98.62 174 SER A CA 1
ATOM 1415 C C . SER A 1 174 ? -4.805 -11.435 8.195 1.00 98.62 174 SER A C 1
ATOM 1417 O O . SER A 1 174 ? -5.576 -10.517 8.465 1.00 98.62 174 SER A O 1
ATOM 1419 N N . ARG A 1 175 ? -4.334 -11.614 6.953 1.00 98.69 175 ARG A N 1
ATOM 1420 C CA . ARG A 1 175 ? -4.665 -10.741 5.815 1.00 98.69 175 ARG A CA 1
ATOM 1421 C C . ARG A 1 175 ? -6.066 -11.011 5.291 1.00 98.69 175 ARG A C 1
ATOM 1423 O O . ARG A 1 175 ? -6.409 -12.142 4.952 1.00 98.69 175 ARG A O 1
ATOM 1430 N N . LEU A 1 176 ? -6.847 -9.946 5.155 1.00 98.75 176 LEU A N 1
ATOM 1431 C CA . LEU A 1 176 ? -8.229 -10.013 4.691 1.00 98.75 176 LEU A CA 1
ATOM 1432 C C . LEU A 1 176 ? -8.358 -9.707 3.200 1.00 98.75 176 LEU A C 1
ATOM 1434 O O . LEU A 1 176 ? -7.541 -8.985 2.616 1.00 98.75 176 LEU A O 1
ATOM 1438 N N . ARG A 1 177 ? -9.406 -10.250 2.569 1.00 98.38 177 ARG A N 1
ATOM 1439 C CA . ARG A 1 177 ? -9.695 -9.991 1.154 1.00 98.38 177 ARG A CA 1
ATOM 1440 C C . ARG A 1 177 ? -10.221 -8.572 0.986 1.00 98.38 177 ARG A C 1
ATOM 1442 O O . ARG A 1 177 ? -11.170 -8.161 1.639 1.00 98.38 177 ARG A O 1
ATOM 1449 N N . PHE A 1 178 ? -9.643 -7.836 0.045 1.00 98.38 178 PHE A N 1
ATOM 1450 C CA . PHE A 1 178 ? -10.014 -6.449 -0.230 1.00 98.38 178 PHE A CA 1
ATOM 1451 C C . PHE A 1 178 ? -11.489 -6.306 -0.641 1.00 98.38 178 PHE A C 1
ATOM 1453 O O . PHE A 1 178 ? -12.180 -5.389 -0.203 1.00 98.38 178 PHE A O 1
ATOM 1460 N N . TRP A 1 179 ? -11.984 -7.239 -1.456 1.00 97.06 179 TRP A N 1
ATOM 1461 C CA . TRP A 1 179 ? -13.336 -7.183 -2.018 1.00 97.06 179 TRP A CA 1
ATOM 1462 C C . TRP A 1 179 ? -14.459 -7.462 -1.001 1.00 97.06 179 TRP A C 1
ATOM 1464 O O . TRP A 1 179 ? -15.630 -7.286 -1.326 1.00 97.06 179 TRP A O 1
ATOM 1474 N N . GLU A 1 180 ? -14.135 -7.845 0.240 1.00 96.88 180 GLU A N 1
ATOM 1475 C CA . GLU A 1 180 ? -15.114 -7.929 1.341 1.00 96.88 180 GLU A CA 1
ATOM 1476 C C . GLU A 1 180 ? -15.545 -6.537 1.844 1.00 96.88 180 GLU A C 1
ATOM 1478 O O . GLU A 1 180 ? -16.645 -6.364 2.384 1.00 96.88 180 GLU A O 1
ATOM 1483 N N . PHE A 1 181 ? -14.696 -5.529 1.620 1.00 96.56 181 PHE A N 1
ATOM 1484 C CA . PHE A 1 181 ? -14.874 -4.160 2.116 1.00 96.56 181 PHE A CA 1
ATOM 1485 C C . PHE A 1 181 ? -15.122 -3.148 1.004 1.00 96.56 181 PHE A C 1
ATOM 1487 O O . PHE A 1 181 ? -15.589 -2.050 1.274 1.00 96.56 181 PHE A O 1
ATOM 1494 N N . TYR A 1 182 ? -14.838 -3.510 -0.246 1.00 94.12 182 TYR A N 1
ATOM 1495 C CA . TYR A 1 182 ? -15.019 -2.635 -1.395 1.00 94.12 182 TYR A CA 1
ATOM 1496 C C . TYR A 1 182 ? -15.727 -3.357 -2.535 1.00 94.12 182 TYR A C 1
ATOM 1498 O O . TYR A 1 182 ? -15.373 -4.480 -2.892 1.00 94.12 182 TYR A O 1
ATOM 1506 N N . ARG A 1 183 ? -16.676 -2.668 -3.170 1.00 87.75 183 ARG A N 1
ATOM 1507 C CA . ARG A 1 183 ? -17.316 -3.106 -4.413 1.00 87.75 183 ARG A CA 1
ATOM 1508 C C . ARG A 1 183 ? -17.221 -2.000 -5.452 1.00 87.75 183 ARG A C 1
ATOM 1510 O O . ARG A 1 183 ? -17.375 -0.824 -5.132 1.00 87.75 183 ARG A O 1
ATOM 1517 N N . ASN A 1 184 ? -16.964 -2.380 -6.701 1.00 87.88 184 ASN A N 1
ATOM 1518 C CA . ASN A 1 184 ? -17.122 -1.449 -7.811 1.00 87.88 184 ASN A CA 1
ATOM 1519 C C . ASN A 1 184 ? -18.596 -1.055 -7.962 1.00 87.88 184 ASN A C 1
ATOM 1521 O O . ASN A 1 184 ? -19.488 -1.820 -7.595 1.00 87.88 184 ASN A O 1
ATOM 1525 N N . SER A 1 185 ? -18.849 0.109 -8.559 1.00 86.12 185 SER A N 1
ATOM 1526 C CA . SER A 1 185 ? -20.211 0.569 -8.856 1.00 86.12 185 SER A CA 1
ATOM 1527 C C . SER A 1 185 ? -20.971 -0.377 -9.791 1.00 86.12 185 SER A C 1
ATOM 1529 O O . SER A 1 185 ? -22.190 -0.445 -9.724 1.00 86.12 185 SER A O 1
ATOM 1531 N N . ASP A 1 186 ? -20.257 -1.126 -10.636 1.00 87.81 186 ASP A N 1
ATOM 1532 C CA . ASP A 1 186 ? -20.810 -2.164 -11.515 1.00 87.81 186 ASP A CA 1
ATOM 1533 C C . ASP A 1 186 ? -20.911 -3.553 -10.846 1.00 87.81 186 ASP A C 1
ATOM 1535 O O . ASP A 1 186 ? -21.258 -4.533 -11.499 1.00 87.81 186 ASP A O 1
ATOM 1539 N N . GLY A 1 187 ? -20.570 -3.663 -9.557 1.00 86.69 187 GLY A N 1
ATOM 1540 C CA . GLY A 1 187 ? -20.574 -4.914 -8.796 1.00 86.69 187 GLY A CA 1
ATOM 1541 C C . GLY A 1 187 ? -19.406 -5.863 -9.088 1.00 86.69 187 GLY A C 1
ATOM 1542 O O . GLY A 1 187 ? -19.282 -6.890 -8.421 1.00 86.69 187 GLY A O 1
ATOM 1543 N N . SER A 1 188 ? -18.523 -5.543 -10.037 1.00 88.56 188 SER A N 1
ATOM 1544 C CA . SER A 1 188 ? -17.398 -6.410 -10.394 1.00 88.56 188 SER A CA 1
ATOM 1545 C C . SER A 1 188 ? -16.320 -6.452 -9.302 1.00 88.56 188 SER A C 1
ATOM 1547 O O . SER A 1 188 ? -16.092 -5.478 -8.583 1.00 88.56 188 SER A O 1
ATOM 1549 N N . MET A 1 189 ? -15.572 -7.558 -9.228 1.00 91.62 189 MET A N 1
ATOM 1550 C CA . MET A 1 189 ? -14.362 -7.698 -8.395 1.00 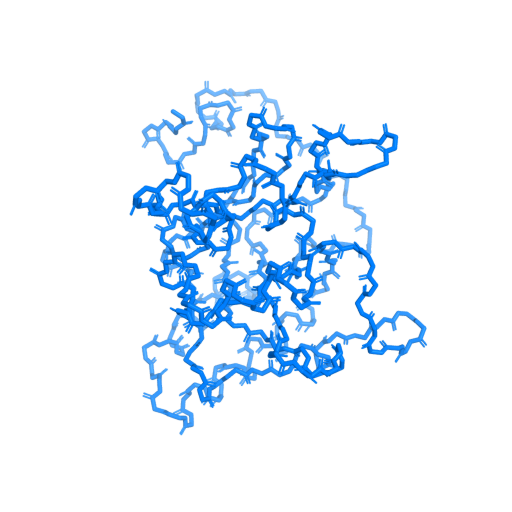91.62 189 MET A CA 1
ATOM 1551 C C . MET A 1 189 ? -13.084 -7.543 -9.233 1.00 91.62 189 MET A C 1
ATOM 1553 O O . MET A 1 189 ? -12.123 -8.305 -9.117 1.00 91.62 189 MET A O 1
ATOM 1557 N N . ALA A 1 190 ? -13.084 -6.563 -10.138 1.00 90.25 190 ALA A N 1
ATOM 1558 C CA . ALA A 1 190 ? -11.975 -6.290 -11.040 1.00 90.25 190 ALA A CA 1
ATOM 1559 C C . ALA A 1 190 ? -11.296 -4.959 -10.696 1.00 90.25 190 ALA A C 1
ATOM 1561 O O . ALA A 1 190 ? -11.932 -3.914 -10.564 1.00 90.25 190 ALA A O 1
ATOM 1562 N N . TRP A 1 191 ? -9.964 -4.968 -10.576 1.00 91.88 191 TRP A N 1
ATOM 1563 C CA . TRP A 1 191 ? -9.225 -3.736 -10.289 1.00 91.88 191 TRP A CA 1
ATOM 1564 C C . TRP A 1 191 ? -9.043 -2.844 -11.526 1.00 91.88 191 TRP A C 1
ATOM 1566 O O . TRP A 1 191 ? -9.096 -1.622 -11.413 1.00 91.88 191 TRP A O 1
ATOM 1576 N N . GLY A 1 192 ? -8.794 -3.428 -12.699 1.00 88.44 192 GLY A N 1
ATOM 1577 C CA . GLY A 1 192 ? -8.461 -2.677 -13.913 1.00 88.44 192 GLY A CA 1
ATOM 1578 C C . GLY A 1 192 ? -7.044 -2.079 -13.910 1.00 88.44 192 GLY A C 1
ATOM 1579 O O . GLY A 1 192 ? -6.118 -2.607 -13.276 1.00 88.44 192 GLY A O 1
ATOM 1580 N N . THR A 1 193 ? -6.863 -0.987 -14.658 1.00 83.56 193 THR A N 1
ATOM 1581 C CA . THR A 1 193 ? -5.555 -0.372 -14.972 1.00 83.56 193 THR A CA 1
ATOM 1582 C C . THR A 1 193 ? -5.128 0.744 -14.013 1.00 83.56 193 THR A C 1
ATOM 1584 O O . THR A 1 193 ? -3.967 1.155 -14.039 1.00 83.56 193 THR A O 1
ATOM 1587 N N . GLY A 1 194 ? -6.030 1.234 -13.155 1.00 88.94 194 GLY A N 1
ATOM 1588 C CA . GLY A 1 194 ? -5.707 2.224 -12.124 1.00 88.94 194 GLY A CA 1
ATOM 1589 C C . GLY A 1 194 ? -4.715 1.683 -11.089 1.00 88.94 194 GLY A C 1
ATOM 1590 O O . GLY A 1 194 ? -4.680 0.481 -10.831 1.00 88.94 194 GLY A O 1
ATOM 1591 N N . LEU A 1 195 ? -3.911 2.561 -10.482 1.00 93.19 195 LEU A N 1
ATOM 1592 C CA . LEU A 1 195 ? -2.954 2.184 -9.427 1.00 93.19 195 LEU A CA 1
ATOM 1593 C C . LEU A 1 195 ? -3.484 2.422 -8.013 1.00 93.19 195 LEU A C 1
ATOM 1595 O O . LEU A 1 195 ? -2.911 1.911 -7.057 1.00 93.19 195 LEU A O 1
ATOM 1599 N N . PHE A 1 196 ? -4.585 3.155 -7.875 1.00 95.06 196 PHE A N 1
ATOM 1600 C CA . PHE A 1 196 ? -5.253 3.365 -6.600 1.00 95.06 196 PHE A CA 1
ATOM 1601 C C . PHE A 1 196 ? -6.751 3.612 -6.791 1.00 95.06 196 PHE A C 1
ATOM 1603 O O . PHE A 1 196 ? -7.204 3.881 -7.909 1.00 95.06 196 PHE A O 1
ATOM 1610 N N . ARG A 1 197 ? -7.502 3.506 -5.695 1.00 93.06 197 ARG A N 1
ATOM 1611 C CA . ARG A 1 197 ? -8.945 3.751 -5.595 1.00 93.06 197 ARG A CA 1
ATOM 1612 C C . ARG A 1 197 ? -9.244 4.581 -4.360 1.00 93.06 197 ARG A C 1
ATOM 1614 O O . ARG A 1 197 ? -8.502 4.497 -3.387 1.00 93.06 197 ARG A O 1
ATOM 1621 N N . TYR A 1 198 ? -10.335 5.333 -4.415 1.00 93.75 198 TYR A N 1
ATOM 1622 C CA . TYR A 1 198 ? -10.898 5.994 -3.246 1.00 93.75 198 TYR A CA 1
ATOM 1623 C C . TYR A 1 198 ? -11.840 5.051 -2.505 1.00 93.75 198 TYR A C 1
ATOM 1625 O O . TYR A 1 198 ? -12.572 4.293 -3.147 1.00 93.75 198 TYR A O 1
ATOM 1633 N N . LEU A 1 199 ? -11.797 5.099 -1.176 1.00 93.44 199 LEU A N 1
ATOM 1634 C CA . LEU A 1 199 ? -12.678 4.339 -0.292 1.00 93.44 199 LEU A CA 1
ATOM 1635 C C . LEU A 1 199 ? -13.506 5.294 0.570 1.00 93.44 199 LEU A C 1
ATOM 1637 O O . LEU A 1 199 ? -13.024 6.372 0.931 1.00 93.44 199 LEU A O 1
ATOM 1641 N N . SER A 1 200 ? -14.720 4.874 0.923 1.00 92.88 200 SER A N 1
ATOM 1642 C CA . SER A 1 200 ? -15.509 5.562 1.942 1.00 92.88 200 SER A CA 1
ATOM 1643 C C . SER A 1 200 ? -14.974 5.273 3.343 1.00 92.88 200 SER A C 1
ATOM 1645 O O . SER A 1 200 ? -14.319 4.247 3.563 1.00 92.88 200 SER A O 1
ATOM 1647 N N . ASP A 1 201 ? -15.284 6.150 4.293 1.00 93.56 201 ASP A N 1
ATOM 1648 C CA . ASP A 1 201 ? -15.011 5.920 5.713 1.00 93.56 201 ASP A CA 1
ATOM 1649 C C . ASP A 1 201 ? -15.684 4.637 6.205 1.00 93.56 201 ASP A C 1
ATOM 1651 O O . ASP A 1 201 ? -15.027 3.822 6.842 1.00 93.56 201 ASP A O 1
ATOM 1655 N N . GLU A 1 202 ? -16.936 4.386 5.814 1.00 93.00 202 GLU A N 1
ATOM 1656 C CA . GLU A 1 202 ? -17.666 3.158 6.164 1.00 93.00 202 GLU A CA 1
ATOM 1657 C C . GLU A 1 202 ? -16.901 1.888 5.750 1.00 93.00 202 GLU A C 1
ATOM 1659 O O . GLU A 1 202 ? -16.764 0.944 6.530 1.00 93.00 202 GLU A O 1
ATOM 1664 N N . SER A 1 203 ? -16.351 1.870 4.530 1.00 95.00 203 SER A N 1
ATOM 1665 C CA . SER A 1 203 ? -15.580 0.725 4.024 1.00 95.00 203 SER A CA 1
ATOM 1666 C C . SER A 1 203 ? -14.312 0.496 4.849 1.00 95.00 203 SER A C 1
ATOM 1668 O O . SER A 1 203 ? -13.941 -0.646 5.125 1.00 95.00 203 SER A O 1
ATOM 1670 N N . VAL A 1 204 ? -13.640 1.583 5.239 1.00 97.25 204 VAL A N 1
ATOM 1671 C CA . VAL A 1 204 ? -12.410 1.528 6.034 1.00 97.25 204 VAL A CA 1
ATOM 1672 C C . VAL A 1 204 ? -12.699 1.122 7.474 1.00 97.25 204 VAL A C 1
ATOM 1674 O O . VAL A 1 204 ? -11.999 0.255 7.985 1.00 97.25 204 VAL A O 1
ATOM 1677 N N . VAL A 1 205 ? -13.732 1.674 8.111 1.00 97.12 205 VAL A N 1
ATOM 1678 C CA . VAL A 1 205 ? -14.126 1.321 9.483 1.00 97.12 205 VAL A CA 1
ATOM 1679 C C . VAL A 1 205 ? -14.485 -0.160 9.569 1.00 97.12 205 VAL A C 1
ATOM 1681 O O . VAL A 1 205 ? -13.888 -0.872 10.374 1.00 97.12 205 VAL A O 1
ATOM 1684 N N . ARG A 1 206 ? -15.328 -0.666 8.655 1.00 97.75 206 ARG A N 1
ATOM 1685 C CA . ARG A 1 206 ? -15.654 -2.102 8.577 1.00 97.75 206 ARG A CA 1
ATOM 1686 C C . ARG A 1 206 ? -14.412 -2.979 8.402 1.00 97.75 206 ARG A C 1
ATOM 1688 O O . ARG A 1 206 ? -14.335 -4.069 8.968 1.00 97.75 206 ARG A O 1
ATOM 1695 N N . TYR A 1 207 ? -13.444 -2.528 7.599 1.00 98.56 207 TYR A N 1
ATOM 1696 C CA . TYR A 1 207 ? -12.165 -3.222 7.458 1.00 98.56 207 TYR A CA 1
ATOM 1697 C C . TYR A 1 207 ? -11.369 -3.220 8.767 1.00 98.56 207 TYR A C 1
ATOM 1699 O O . TYR A 1 207 ? -10.904 -4.280 9.176 1.00 98.56 207 TYR A O 1
ATOM 1707 N N . LEU A 1 208 ? -11.213 -2.069 9.429 1.00 98.62 208 LEU A N 1
ATOM 1708 C CA . LEU A 1 208 ? -10.427 -1.947 10.659 1.00 98.62 208 LEU A CA 1
ATOM 1709 C C . LEU A 1 208 ? -11.034 -2.778 11.799 1.00 98.62 208 LEU A C 1
ATOM 1711 O O . LEU A 1 208 ? -10.302 -3.520 12.452 1.00 98.62 208 LEU A O 1
ATOM 1715 N N . GLU A 1 209 ? -12.356 -2.744 11.977 1.00 98.44 209 GLU A N 1
ATOM 1716 C CA . GLU A 1 209 ? -13.076 -3.591 12.939 1.00 98.44 209 GLU A CA 1
ATOM 1717 C C . GLU A 1 209 ? -12.766 -5.068 12.707 1.00 98.44 209 GLU A C 1
ATOM 1719 O O . GLU A 1 209 ? -12.263 -5.767 13.594 1.00 98.44 209 GLU A O 1
ATOM 1724 N N . ARG A 1 210 ? -12.970 -5.531 11.469 1.00 98.75 210 ARG A N 1
ATOM 1725 C CA . ARG A 1 210 ? -12.744 -6.929 11.115 1.00 98.75 210 ARG A CA 1
ATOM 1726 C C . ARG A 1 210 ? -11.274 -7.330 11.234 1.00 98.75 210 ARG A C 1
ATOM 1728 O O . ARG A 1 210 ? -10.960 -8.440 11.665 1.00 98.75 210 ARG A O 1
ATOM 1735 N N . GLN A 1 211 ? -10.363 -6.441 10.853 1.00 98.81 211 GLN A N 1
ATOM 1736 C CA . GLN A 1 211 ? -8.928 -6.680 10.931 1.00 98.81 211 GLN A CA 1
ATOM 1737 C C . GLN A 1 211 ? -8.470 -6.804 12.385 1.00 98.81 211 GLN A C 1
ATOM 1739 O O . GLN A 1 211 ? -7.688 -7.706 12.684 1.00 98.81 211 GLN A O 1
ATOM 1744 N N . ARG A 1 212 ? -8.986 -5.962 13.291 1.00 98.69 212 ARG A N 1
ATOM 1745 C CA . ARG A 1 212 ? -8.727 -6.052 14.734 1.00 98.69 212 ARG A CA 1
ATOM 1746 C C . ARG A 1 212 ? -9.178 -7.399 15.296 1.00 98.69 212 ARG A C 1
ATOM 1748 O O . ARG A 1 212 ? -8.390 -8.059 15.967 1.00 98.69 212 ARG A O 1
ATOM 1755 N N . GLU A 1 213 ? -10.401 -7.833 14.994 1.00 98.69 213 GLU A N 1
ATOM 1756 C CA . GLU A 1 213 ? -10.924 -9.134 15.444 1.00 98.69 213 GLU A CA 1
ATOM 1757 C C . GLU A 1 213 ? -10.029 -10.303 15.018 1.00 98.69 213 GLU A C 1
ATOM 1759 O O . GLU A 1 213 ? -9.714 -11.186 15.816 1.00 98.69 213 GLU A O 1
ATOM 1764 N N . VAL A 1 214 ? -9.612 -10.310 13.751 1.00 98.81 214 VAL A N 1
ATOM 1765 C CA . VAL A 1 214 ? -8.806 -11.391 13.170 1.00 98.81 214 VAL A CA 1
ATOM 1766 C C . VAL A 1 214 ? -7.396 -11.401 13.755 1.00 98.81 214 VAL A C 1
ATOM 1768 O O . VAL A 1 214 ? -6.885 -12.473 14.071 1.00 98.81 214 VAL A O 1
ATOM 1771 N N . LEU A 1 215 ? -6.798 -10.225 13.976 1.00 98.81 215 LEU A N 1
ATOM 1772 C CA . LEU A 1 215 ? -5.510 -10.108 14.663 1.00 98.81 215 LEU A CA 1
ATOM 1773 C C . LEU A 1 215 ? -5.588 -10.663 16.089 1.00 98.81 215 LEU A C 1
ATOM 1775 O O . LEU A 1 215 ? -4.744 -11.473 16.463 1.00 98.81 215 LEU A O 1
ATOM 1779 N N . ILE A 1 216 ? -6.622 -10.302 16.860 1.00 98.75 216 ILE A N 1
ATOM 1780 C CA . ILE A 1 216 ? -6.825 -10.824 18.222 1.00 98.75 216 ILE A CA 1
ATOM 1781 C C . ILE A 1 216 ? -6.974 -12.345 18.197 1.00 98.75 216 ILE A C 1
ATOM 1783 O O . ILE A 1 216 ? -6.290 -13.043 18.944 1.00 98.75 216 ILE A O 1
ATOM 1787 N N . LYS A 1 217 ? -7.831 -12.864 17.311 1.00 98.62 217 LYS A N 1
ATOM 1788 C CA . LYS A 1 217 ? -8.079 -14.303 17.172 1.00 98.62 217 LYS A CA 1
ATOM 1789 C C . LYS A 1 217 ? -6.802 -15.091 16.863 1.00 98.62 217 LYS A C 1
ATOM 1791 O O . LYS A 1 217 ? -6.645 -16.202 17.361 1.00 98.62 217 LYS A O 1
ATOM 1796 N N . ASN A 1 218 ? -5.905 -14.519 16.065 1.00 98.56 218 ASN A N 1
ATOM 1797 C CA . ASN A 1 218 ? -4.643 -15.144 15.671 1.00 98.56 218 ASN A CA 1
ATOM 1798 C C . ASN A 1 218 ? -3.478 -14.836 16.638 1.00 98.56 218 ASN A C 1
ATOM 1800 O O . ASN A 1 218 ? -2.349 -15.241 16.381 1.00 98.56 218 ASN A O 1
ATOM 1804 N N . GLY A 1 219 ? -3.730 -14.146 17.758 1.00 98.50 219 GLY A N 1
ATOM 1805 C CA . GLY A 1 219 ? -2.725 -13.868 18.792 1.00 98.50 219 GLY A CA 1
ATOM 1806 C C . GLY A 1 219 ? -1.841 -12.638 18.541 1.00 98.50 219 GLY A C 1
ATOM 1807 O O . GLY A 1 219 ? -0.926 -12.373 19.321 1.00 98.50 219 GLY A O 1
ATOM 1808 N N . HIS A 1 220 ? -2.132 -11.839 17.513 1.00 98.56 220 HIS A N 1
ATOM 1809 C CA . HIS A 1 220 ? -1.396 -10.620 17.142 1.00 98.56 220 HIS A CA 1
ATOM 1810 C C . HIS A 1 220 ? -1.902 -9.399 17.927 1.00 98.56 220 HIS A C 1
ATOM 1812 O O . HIS A 1 220 ? -2.433 -8.430 17.378 1.00 98.56 220 HIS A O 1
ATOM 1818 N N . ILE A 1 221 ? -1.798 -9.469 19.259 1.00 98.31 221 ILE A N 1
ATOM 1819 C CA . ILE A 1 221 ? -2.376 -8.474 20.183 1.00 98.31 221 ILE A CA 1
ATOM 1820 C C . ILE A 1 221 ? -1.734 -7.087 20.023 1.00 98.31 221 ILE A C 1
ATOM 1822 O O . ILE A 1 221 ? -2.412 -6.069 20.169 1.00 98.31 221 ILE A O 1
ATOM 1826 N N . LYS A 1 222 ? -0.435 -7.023 19.700 1.00 98.25 222 LYS A N 1
ATOM 1827 C CA . LYS A 1 222 ? 0.280 -5.748 19.515 1.00 98.25 222 LYS A CA 1
ATOM 1828 C C . LYS A 1 222 ? -0.231 -5.012 18.278 1.00 98.25 222 LYS A C 1
ATOM 1830 O O . LYS A 1 222 ? -0.519 -3.823 18.341 1.00 98.25 222 LYS A O 1
ATOM 1835 N N . GLU A 1 223 ? -0.395 -5.734 17.181 1.00 98.62 223 GLU A N 1
ATOM 1836 C CA . GLU A 1 223 ? -0.923 -5.245 15.915 1.00 98.62 223 GLU A CA 1
ATOM 1837 C C . GLU A 1 223 ? -2.391 -4.830 16.068 1.00 98.62 223 GLU A C 1
ATOM 1839 O O . GLU A 1 223 ? -2.783 -3.762 15.601 1.00 98.62 223 GLU A O 1
ATOM 1844 N N . ALA A 1 224 ? -3.197 -5.625 16.782 1.00 98.62 224 ALA A N 1
ATOM 1845 C CA . ALA A 1 224 ? -4.589 -5.288 17.079 1.00 98.62 224 ALA A CA 1
ATOM 1846 C C . ALA A 1 224 ? -4.716 -3.969 17.860 1.00 98.62 224 ALA A C 1
ATOM 1848 O O . ALA A 1 224 ? -5.615 -3.176 17.578 1.00 98.62 224 ALA A O 1
ATOM 1849 N N . LYS A 1 225 ? -3.793 -3.703 18.794 1.00 98.38 225 LYS A N 1
ATOM 1850 C CA . LYS A 1 225 ? -3.751 -2.443 19.545 1.00 98.38 225 LYS A CA 1
ATOM 1851 C C . LYS A 1 225 ? -3.487 -1.237 18.639 1.00 98.38 225 LYS A C 1
ATOM 1853 O O . LYS A 1 225 ? -4.128 -0.208 18.822 1.00 98.38 225 LYS A O 1
ATOM 1858 N N . VAL A 1 226 ? -2.617 -1.367 17.632 1.00 98.38 226 VAL A N 1
ATOM 1859 C CA . VAL A 1 226 ? -2.402 -0.298 16.635 1.00 98.38 226 VAL A CA 1
ATOM 1860 C C . VAL A 1 226 ? -3.701 0.006 15.887 1.00 98.38 226 VAL A C 1
ATOM 1862 O O . VAL A 1 226 ? -4.060 1.171 15.730 1.00 98.38 226 VAL A O 1
ATOM 1865 N N . VAL A 1 227 ? -4.441 -1.026 15.463 1.00 98.56 227 VAL A N 1
ATOM 1866 C CA . VAL A 1 227 ? -5.743 -0.843 14.795 1.00 98.56 227 VAL A CA 1
ATOM 1867 C C . VAL A 1 227 ? -6.740 -0.128 15.712 1.00 98.56 227 VAL A C 1
ATOM 1869 O O . VAL A 1 227 ? -7.410 0.805 15.278 1.00 98.56 227 VAL A O 1
ATOM 1872 N N . GLU A 1 228 ? -6.805 -0.516 16.985 1.00 98.00 228 GLU A N 1
ATOM 1873 C CA . GLU A 1 228 ? -7.687 0.103 17.980 1.00 98.00 228 GLU A CA 1
ATOM 1874 C C . GLU A 1 228 ? -7.353 1.581 18.233 1.00 98.00 228 GLU A C 1
ATOM 1876 O O . GLU A 1 228 ? -8.249 2.424 18.262 1.00 98.00 228 GLU A O 1
ATOM 1881 N N . GLU A 1 229 ? -6.068 1.921 18.357 1.00 97.94 229 GLU A N 1
ATOM 1882 C CA . GLU A 1 229 ? -5.620 3.308 18.512 1.00 97.94 229 GLU A CA 1
ATOM 1883 C C . GLU A 1 229 ? -5.958 4.159 17.284 1.00 97.94 229 GLU A C 1
ATOM 1885 O O . GLU A 1 229 ? -6.404 5.300 17.428 1.00 97.94 229 GLU A O 1
ATOM 1890 N N . VAL A 1 230 ? -5.796 3.600 16.081 1.00 98.00 230 VAL A N 1
ATOM 1891 C CA . VAL A 1 230 ? -6.173 4.265 14.828 1.00 98.00 230 VAL A CA 1
ATOM 1892 C C . VAL A 1 230 ? -7.674 4.519 14.774 1.00 98.00 230 VAL A C 1
ATOM 1894 O O . VAL A 1 230 ? -8.087 5.647 14.503 1.00 98.00 230 VAL A O 1
ATOM 1897 N N . MET A 1 231 ? -8.490 3.505 15.070 1.00 97.12 231 MET A N 1
ATOM 1898 C CA . MET A 1 231 ? -9.943 3.657 15.115 1.00 97.12 231 MET A CA 1
ATOM 1899 C C . MET A 1 231 ? -10.346 4.744 16.110 1.00 97.12 231 MET A C 1
ATOM 1901 O O . MET A 1 231 ? -11.030 5.684 15.727 1.00 97.12 231 MET A O 1
ATOM 1905 N N . LYS A 1 232 ? -9.849 4.685 17.351 1.00 96.00 232 LYS A N 1
ATOM 1906 C CA . LYS A 1 232 ? -10.182 5.659 18.398 1.00 96.00 232 LYS A CA 1
ATOM 1907 C C . LYS A 1 232 ? -9.783 7.091 18.032 1.00 96.00 232 LYS A C 1
ATOM 1909 O O . LYS A 1 232 ? -10.514 8.022 18.342 1.00 96.00 232 LYS A O 1
ATOM 1914 N N . LYS A 1 233 ? -8.609 7.284 17.428 1.00 96.00 233 LYS A N 1
ATOM 1915 C CA . LYS A 1 233 ? -8.048 8.622 17.184 1.00 96.00 233 LYS A CA 1
ATOM 1916 C C . LYS A 1 233 ? -8.570 9.290 15.913 1.00 96.00 233 LYS A C 1
ATOM 1918 O O . LYS A 1 233 ? -8.626 10.515 15.872 1.00 96.00 233 LYS A O 1
ATOM 1923 N N . PHE A 1 234 ? -8.879 8.512 14.877 1.00 93.38 234 PHE A N 1
ATOM 1924 C CA . PHE A 1 234 ? -9.203 9.047 13.548 1.00 93.38 234 PHE A CA 1
ATOM 1925 C C . PHE A 1 234 ? -10.643 8.773 13.098 1.00 93.38 234 PHE A C 1
ATOM 1927 O O . PHE A 1 234 ? -11.099 9.413 12.152 1.00 93.38 234 PHE A O 1
ATOM 1934 N N . TYR A 1 235 ? -11.345 7.852 13.765 1.00 88.88 235 TYR A N 1
ATOM 1935 C CA . TYR A 1 235 ? -12.715 7.444 13.432 1.00 88.88 235 TYR A CA 1
ATOM 1936 C C . TYR A 1 235 ? -13.636 7.322 14.659 1.00 88.88 235 TYR A C 1
ATOM 1938 O O . TYR A 1 235 ? -14.776 6.898 14.505 1.00 88.88 235 TYR A O 1
ATOM 1946 N N . GLY A 1 236 ? -13.151 7.648 15.861 1.00 77.56 236 GLY A N 1
ATOM 1947 C CA . GLY A 1 236 ? -13.978 7.742 17.061 1.00 77.56 236 GLY A CA 1
ATOM 1948 C C . GLY A 1 236 ? -14.709 9.081 17.102 1.00 77.56 236 GLY A C 1
ATOM 1949 O O . GLY A 1 236 ? -14.153 10.084 16.646 1.00 77.56 236 GLY A O 1
ATOM 1950 N N . ASP A 1 2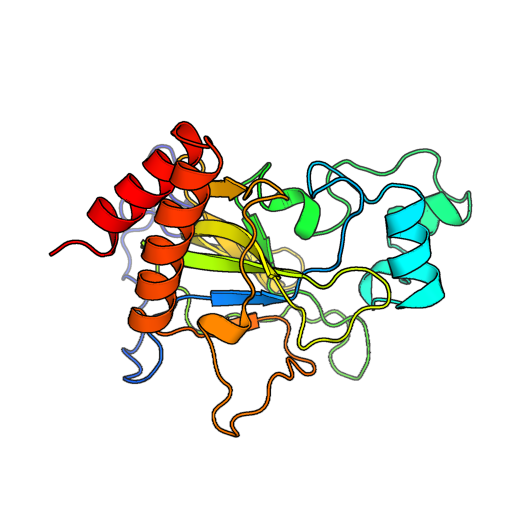37 ? -15.932 9.068 17.631 1.00 52.03 237 ASP A N 1
ATOM 1951 C CA . ASP A 1 237 ? -16.716 10.274 17.931 1.00 52.03 237 ASP A CA 1
ATOM 1952 C C . ASP A 1 237 ? -16.058 11.144 19.019 1.00 52.03 237 ASP A C 1
ATOM 1954 O O . ASP A 1 237 ? -15.511 10.578 20.000 1.00 52.03 237 ASP A O 1
#